Protein AF-A0A7Y2CSH1-F1 (afdb_monomer)

Secondary structure (DSSP, 8-state):
--HHHHHHHHHHHHHHHHHHHHHHHHHHHHSS-------------------SHHHHHHHHHHHHHHHHHHHHH-SSGGGGGG-HHHHHHHHHHH-TTS-HHHHHHHHTSS-HHHHHHHHHHHHT-TTGGGGHHHHHHHGGG--HHHHHHHHHHHHHSS---SHHHHHTT--TTGGG-HHHHHHHHHHHHH--HHHHHHHHHHHHHT---HHHHHHHHHHHHHH-SSHHHHHHHHHHHHHHH---HHHHHHHSEEPPTT--TTPPPPHHHHHHHHHHHIIIIIS---------TTSSHHHHHHHHHHHHHHTT---EE--HHHHHTT--STTHHHHHHHHHHTT-

Structure (mmCIF, N/CA/C/O backbone):
data_AF-A0A7Y2CSH1-F1
#
_entry.id   AF-A0A7Y2CSH1-F1
#
loop_
_atom_site.group_PDB
_atom_site.id
_atom_site.type_symbol
_atom_site.label_atom_id
_atom_site.label_alt_id
_atom_site.label_comp_id
_atom_site.label_asym_id
_atom_site.label_entity_id
_atom_site.label_seq_id
_atom_site.pdbx_PDB_ins_code
_atom_site.Cartn_x
_atom_site.Cartn_y
_atom_site.Cartn_z
_atom_site.occupancy
_atom_site.B_iso_or_equiv
_atom_site.auth_seq_id
_atom_site.auth_comp_id
_atom_site.auth_asym_id
_atom_site.auth_atom_id
_atom_site.pdbx_PDB_model_num
ATOM 1 N N . MET A 1 1 ? -42.372 -6.272 -9.724 1.00 46.25 1 MET A N 1
ATOM 2 C CA . MET A 1 1 ? -41.285 -6.918 -8.963 1.00 46.25 1 MET A CA 1
ATOM 3 C C . MET A 1 1 ? -40.009 -6.236 -9.392 1.00 46.25 1 MET A C 1
ATOM 5 O O . MET A 1 1 ? -39.659 -6.342 -10.561 1.00 46.25 1 MET A O 1
ATOM 9 N N . ASP A 1 2 ? -39.416 -5.449 -8.500 1.00 37.59 2 ASP A N 1
ATOM 10 C CA . ASP A 1 2 ? -38.310 -4.563 -8.852 1.00 37.59 2 ASP A CA 1
ATOM 11 C C . ASP A 1 2 ? -37.007 -5.342 -9.087 1.00 37.59 2 ASP A C 1
ATOM 13 O O . ASP A 1 2 ? -36.647 -6.197 -8.272 1.00 37.59 2 ASP A O 1
ATOM 17 N N . PRO A 1 3 ? -36.260 -5.040 -10.165 1.00 41.06 3 PRO A N 1
ATOM 18 C CA . PRO A 1 3 ? -34.998 -5.711 -10.490 1.00 41.06 3 PRO A CA 1
ATOM 19 C C . PRO A 1 3 ? -33.900 -5.496 -9.429 1.00 41.06 3 PRO A C 1
ATOM 21 O O . PRO A 1 3 ? -32.970 -6.298 -9.342 1.00 41.06 3 PRO A O 1
ATOM 24 N N . LEU A 1 4 ? -34.043 -4.473 -8.577 1.00 41.00 4 LEU A N 1
ATOM 25 C CA . LEU A 1 4 ? -33.199 -4.222 -7.400 1.00 41.00 4 LEU A CA 1
ATOM 26 C C . LEU A 1 4 ? -33.417 -5.247 -6.273 1.00 41.00 4 LEU A C 1
ATOM 28 O O . LEU A 1 4 ? -32.468 -5.641 -5.604 1.00 41.00 4 LEU A O 1
ATOM 32 N N . PHE A 1 5 ? -34.644 -5.745 -6.090 1.00 37.19 5 PHE A N 1
ATOM 33 C CA . PHE A 1 5 ? -34.928 -6.756 -5.066 1.00 37.19 5 PHE A CA 1
ATOM 34 C C . PHE A 1 5 ? -34.378 -8.133 -5.458 1.00 37.19 5 PHE A C 1
ATOM 36 O O . PHE A 1 5 ? -33.878 -8.868 -4.610 1.00 37.19 5 PHE A O 1
ATOM 43 N N . LEU A 1 6 ? -34.414 -8.473 -6.752 1.00 34.88 6 LEU A N 1
ATOM 44 C CA . LEU A 1 6 ? -33.893 -9.752 -7.243 1.00 34.88 6 LEU A CA 1
ATOM 45 C C . LEU A 1 6 ? -32.360 -9.825 -7.140 1.00 34.88 6 LEU A C 1
ATOM 47 O O . LEU A 1 6 ? -31.812 -10.884 -6.849 1.00 34.88 6 LEU A O 1
ATOM 51 N N . SER A 1 7 ? -31.665 -8.701 -7.333 1.00 38.50 7 SER A N 1
ATOM 52 C CA . SER A 1 7 ? -30.204 -8.638 -7.235 1.00 38.50 7 SER A CA 1
ATOM 53 C C . SER A 1 7 ? -29.723 -8.746 -5.782 1.00 38.50 7 SER A C 1
ATOM 55 O O . SER A 1 7 ? -28.824 -9.538 -5.512 1.00 38.50 7 SER A O 1
ATOM 57 N N . ILE A 1 8 ? -30.378 -8.079 -4.825 1.00 46.91 8 ILE A N 1
ATOM 58 C CA . ILE A 1 8 ? -30.039 -8.187 -3.390 1.00 46.91 8 ILE A CA 1
ATOM 59 C C . ILE A 1 8 ? -30.222 -9.625 -2.868 1.00 46.91 8 ILE A C 1
ATOM 61 O O . ILE A 1 8 ? -29.363 -10.137 -2.150 1.00 46.91 8 ILE A O 1
ATOM 65 N N . VAL A 1 9 ? -31.289 -10.319 -3.282 1.00 43.28 9 VAL A N 1
ATOM 66 C CA . VAL A 1 9 ? -31.549 -11.709 -2.860 1.00 43.28 9 VAL A CA 1
ATOM 67 C C . VAL A 1 9 ? -30.509 -12.688 -3.426 1.00 43.28 9 VAL A C 1
ATOM 69 O O . VAL A 1 9 ? -30.095 -13.614 -2.728 1.00 43.28 9 VAL A O 1
ATOM 72 N N . VAL A 1 10 ? -30.027 -12.472 -4.656 1.00 46.16 10 VAL A N 1
ATOM 73 C CA . VAL A 1 10 ? -28.981 -13.315 -5.265 1.00 46.16 10 VAL A CA 1
ATOM 74 C C . VAL A 1 10 ? -27.612 -13.082 -4.607 1.00 46.16 10 VAL A C 1
ATOM 76 O O . VAL A 1 10 ? -26.883 -14.048 -4.377 1.00 46.16 10 VAL A O 1
ATOM 79 N N . PHE A 1 11 ? -27.281 -11.842 -4.227 1.00 44.94 11 PHE A N 1
ATOM 80 C CA . PHE A 1 11 ? -26.037 -11.534 -3.508 1.00 44.94 11 PHE A CA 1
ATOM 81 C C . PHE A 1 11 ? -26.019 -12.109 -2.083 1.00 44.94 11 PHE A C 1
ATOM 83 O O . PHE A 1 11 ? -25.025 -12.721 -1.690 1.00 44.94 11 PHE A O 1
ATOM 90 N N . ALA A 1 12 ? -27.125 -12.005 -1.340 1.00 46.06 12 ALA A N 1
ATOM 91 C CA . ALA A 1 12 ? -27.236 -12.592 -0.004 1.00 46.06 12 ALA A CA 1
ATOM 92 C C . ALA A 1 12 ? -27.137 -14.130 -0.037 1.00 46.06 12 ALA A C 1
ATOM 94 O O . ALA A 1 12 ? -26.445 -14.730 0.787 1.00 46.06 12 ALA A O 1
ATOM 95 N N . ALA A 1 13 ? -27.756 -14.779 -1.031 1.00 46.94 13 ALA A N 1
ATOM 96 C CA . ALA A 1 13 ? -27.679 -16.230 -1.203 1.00 46.94 13 ALA A CA 1
ATOM 97 C C . ALA A 1 13 ? -26.267 -16.708 -1.596 1.00 46.94 13 ALA A C 1
ATOM 99 O O . ALA A 1 13 ? -25.810 -17.742 -1.104 1.00 46.94 13 ALA A O 1
ATOM 100 N N . GLY A 1 14 ? -25.558 -15.949 -2.440 1.00 44.69 14 GLY A N 1
ATOM 101 C CA . GLY A 1 14 ? -24.175 -16.242 -2.826 1.00 44.69 14 GLY A CA 1
ATOM 102 C C . GLY A 1 14 ? -23.190 -16.117 -1.660 1.00 44.69 14 GLY A C 1
ATOM 103 O O . GLY A 1 14 ? -22.335 -16.987 -1.480 1.00 44.69 14 GLY A O 1
ATOM 104 N N . TRP A 1 15 ? -23.353 -15.087 -0.824 1.00 60.47 15 TRP A N 1
ATOM 105 C CA . TRP A 1 15 ? -22.521 -14.870 0.362 1.00 60.47 15 TRP A CA 1
ATOM 106 C C . TRP A 1 15 ? -22.753 -15.948 1.433 1.00 60.47 15 TRP A C 1
ATOM 108 O O . TRP A 1 15 ? -21.795 -16.530 1.945 1.00 60.47 15 TRP A O 1
ATOM 118 N N . LEU A 1 16 ? -24.015 -16.323 1.678 1.00 51.28 16 LEU A N 1
ATOM 119 C CA . LEU A 1 16 ? -24.373 -17.387 2.621 1.00 51.28 16 LEU A CA 1
ATOM 120 C C . LEU A 1 16 ? -23.852 -18.767 2.172 1.00 51.28 16 LEU A C 1
ATOM 122 O O . LEU A 1 16 ? -23.356 -19.544 2.988 1.00 51.28 16 LEU A O 1
ATOM 126 N N . ALA A 1 17 ? -23.914 -19.073 0.870 1.00 55.84 17 ALA A N 1
ATOM 127 C CA . ALA A 1 17 ? -23.396 -20.326 0.317 1.00 55.84 17 ALA A CA 1
ATOM 128 C C . ALA A 1 17 ? -21.863 -20.414 0.410 1.00 55.84 17 ALA A C 1
ATOM 130 O O . ALA A 1 17 ? -21.325 -21.474 0.740 1.00 55.84 17 ALA A O 1
ATOM 131 N N . HIS A 1 18 ? -21.159 -19.301 0.170 1.00 58.88 18 HIS A N 1
ATOM 132 C CA . HIS A 1 18 ? -19.707 -19.231 0.326 1.00 58.88 18 HIS A CA 1
ATOM 133 C C . HIS A 1 18 ? -19.290 -19.406 1.795 1.00 58.88 18 HIS A C 1
ATOM 135 O O . HIS A 1 18 ? -18.406 -20.210 2.093 1.00 58.88 18 HIS A O 1
ATOM 141 N N . TRP A 1 19 ? -19.997 -18.756 2.723 1.00 71.25 19 TRP A N 1
ATOM 142 C CA . TRP A 1 19 ? -19.766 -18.888 4.162 1.00 71.25 19 TRP A CA 1
ATOM 143 C C . TRP A 1 19 ? -20.001 -20.321 4.675 1.00 71.25 19 TRP A C 1
ATOM 145 O O . TRP A 1 19 ? -19.171 -20.872 5.403 1.00 71.25 19 TRP A O 1
ATOM 155 N N . LEU A 1 20 ? -21.075 -20.986 4.230 1.00 64.94 20 LEU A N 1
ATOM 156 C CA . LEU A 1 20 ? -21.361 -22.382 4.592 1.00 64.94 20 LEU A CA 1
ATOM 157 C C . LEU A 1 20 ? -20.319 -23.370 4.035 1.00 64.94 20 LEU A C 1
ATOM 159 O O . LEU A 1 20 ? -19.971 -24.341 4.712 1.00 64.94 20 LEU A O 1
ATOM 163 N N . LEU A 1 21 ? -19.784 -23.123 2.834 1.00 66.38 21 LEU A N 1
ATOM 164 C CA . LEU A 1 21 ? -18.731 -23.951 2.229 1.00 66.38 21 LEU A CA 1
ATOM 165 C C . LEU A 1 21 ? -17.387 -23.817 2.956 1.00 66.38 21 LEU A C 1
ATOM 167 O O . LEU A 1 21 ? -16.698 -24.821 3.157 1.00 66.38 21 LEU A O 1
ATOM 171 N N . VAL A 1 22 ? -17.032 -22.607 3.392 1.00 69.19 22 VAL A N 1
ATOM 172 C CA . VAL A 1 22 ? -15.817 -22.355 4.185 1.00 69.19 22 VAL A CA 1
ATOM 173 C C . VAL A 1 22 ? -15.930 -23.003 5.567 1.00 69.19 22 VAL A C 1
ATOM 175 O O . VAL A 1 22 ? -15.007 -23.691 6.007 1.00 69.19 22 VAL A O 1
ATOM 178 N N . ARG A 1 23 ? -17.094 -22.893 6.219 1.00 66.69 23 ARG A N 1
ATOM 179 C CA . ARG A 1 23 ? -17.343 -23.500 7.535 1.00 66.69 23 ARG A CA 1
ATOM 180 C C . ARG A 1 23 ? -17.268 -25.031 7.510 1.00 66.69 23 ARG A C 1
ATOM 182 O O . ARG A 1 23 ? -16.728 -25.629 8.439 1.00 66.69 23 ARG A O 1
ATOM 189 N N . LYS A 1 24 ? -17.750 -25.670 6.437 1.00 56.66 24 LYS A N 1
ATOM 190 C CA . LYS A 1 24 ? -17.696 -27.134 6.290 1.00 56.66 24 LYS A CA 1
ATOM 191 C C . LYS A 1 24 ? -16.260 -27.654 6.130 1.00 56.66 24 LYS A C 1
ATOM 193 O O . LYS A 1 24 ? -15.912 -28.659 6.744 1.00 56.66 24 LYS A O 1
ATOM 198 N N . ARG A 1 25 ? -15.400 -26.932 5.398 1.00 55.22 25 ARG A N 1
ATOM 199 C CA . ARG A 1 25 ? -13.975 -27.293 5.245 1.00 55.22 25 ARG A CA 1
ATOM 200 C C . ARG A 1 25 ? -13.185 -27.195 6.553 1.00 55.22 25 ARG A C 1
ATOM 202 O O . ARG A 1 25 ? -12.300 -28.012 6.777 1.00 55.22 25 ARG A O 1
ATOM 209 N N . LEU A 1 26 ? -13.534 -26.253 7.431 1.00 51.62 26 LEU A N 1
ATOM 210 C CA . LEU A 1 26 ? -12.889 -26.090 8.743 1.00 51.62 26 LEU A CA 1
ATOM 211 C C . LEU A 1 26 ? -13.321 -27.154 9.771 1.00 51.62 26 LEU A C 1
ATOM 213 O O . LEU A 1 26 ? -12.558 -27.504 10.674 1.00 51.62 26 LEU A O 1
ATOM 217 N N . GLN A 1 27 ? -14.530 -27.708 9.630 1.00 49.09 27 GLN A N 1
ATOM 218 C CA . GLN A 1 27 ? -14.980 -28.837 10.452 1.00 49.09 27 GLN A CA 1
ATO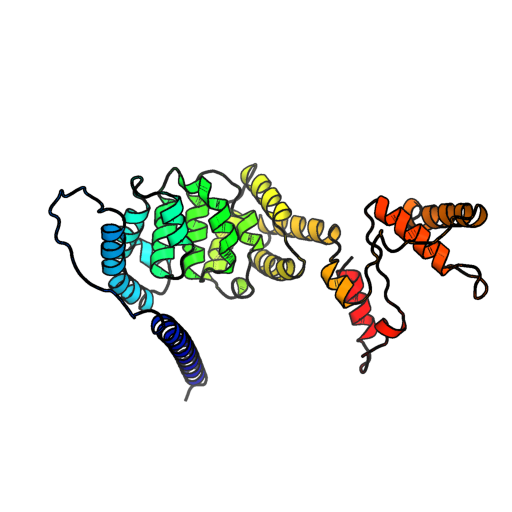M 219 C C . GLN A 1 27 ? -14.347 -30.162 10.012 1.00 49.09 27 GLN A C 1
ATOM 221 O O . GLN A 1 27 ? -13.985 -30.971 10.864 1.00 49.09 27 GLN A O 1
ATOM 226 N N . GLU A 1 28 ? -14.149 -30.367 8.708 1.00 44.03 28 GLU A N 1
ATOM 227 C CA . GLU A 1 28 ? -13.488 -31.568 8.178 1.00 44.03 28 GLU A CA 1
ATOM 228 C C . GLU A 1 28 ? -11.993 -31.622 8.551 1.00 44.03 28 GLU A C 1
ATOM 230 O O . GLU A 1 28 ? -11.466 -32.709 8.786 1.00 44.03 28 GLU A O 1
ATOM 235 N N . SER A 1 29 ? -11.324 -30.474 8.730 1.00 45.06 29 SER A N 1
ATOM 236 C CA . SER A 1 29 ? -9.927 -30.421 9.194 1.00 45.06 29 SER A CA 1
ATOM 237 C C . SER A 1 29 ? -9.749 -30.633 10.705 1.00 45.06 29 SER A C 1
ATOM 239 O O . SER A 1 29 ? -8.655 -30.987 11.137 1.00 45.06 29 SER A O 1
ATOM 241 N N . SER A 1 30 ? -10.803 -30.468 11.515 1.00 43.19 30 SER A N 1
ATOM 242 C CA . SER A 1 30 ? -10.744 -30.687 12.975 1.00 43.19 30 SER A CA 1
ATOM 243 C C . SER A 1 30 ? -11.057 -32.132 13.398 1.00 43.19 30 SER A C 1
ATOM 245 O O . SER A 1 30 ? -10.858 -32.491 14.555 1.00 43.19 30 SER A O 1
ATOM 247 N N . GLY A 1 31 ? -11.526 -32.983 12.478 1.00 34.06 31 GLY A N 1
ATOM 248 C CA . GLY A 1 31 ? -11.940 -34.360 12.775 1.00 34.06 31 GLY A CA 1
ATOM 249 C C . GLY A 1 31 ? -10.825 -35.416 12.796 1.00 34.06 31 GLY A C 1
ATOM 250 O O . GLY A 1 31 ? -11.109 -36.569 13.102 1.00 34.06 31 GLY A O 1
ATOM 251 N N . ALA A 1 32 ? -9.574 -35.067 12.469 1.00 35.12 32 ALA A N 1
ATOM 252 C CA . ALA A 1 32 ? -8.520 -36.054 12.188 1.00 35.12 32 ALA A CA 1
ATOM 253 C C . ALA A 1 32 ? -7.452 -36.242 13.289 1.00 35.12 32 ALA A C 1
ATOM 255 O O . ALA A 1 32 ? -6.495 -36.982 13.074 1.00 35.12 32 ALA A O 1
ATOM 256 N N . GLN A 1 33 ? -7.585 -35.634 14.473 1.00 35.72 33 GLN A N 1
ATOM 257 C CA . GLN A 1 33 ? -6.652 -35.871 15.589 1.00 35.72 33 GLN A CA 1
ATOM 258 C C . GLN A 1 33 ? -7.378 -35.973 16.935 1.00 35.72 33 GLN A C 1
ATOM 260 O O . GLN A 1 33 ? -7.449 -35.018 17.702 1.00 35.72 33 GLN A O 1
ATOM 265 N N . SER A 1 34 ? -7.912 -37.156 17.245 1.00 33.75 34 SER A N 1
ATOM 266 C CA . SER A 1 34 ? -8.250 -37.555 18.620 1.00 33.75 34 SER A CA 1
ATOM 267 C C . SER A 1 34 ? -8.304 -39.077 18.753 1.00 33.75 34 SER A C 1
ATOM 269 O O . SER A 1 34 ? -9.369 -39.672 18.728 1.00 33.75 34 SER A O 1
ATOM 271 N N . GLU A 1 35 ? -7.134 -39.695 18.903 1.00 31.66 35 GLU A N 1
ATOM 272 C CA . GLU A 1 35 ? -6.907 -41.046 19.449 1.00 31.66 35 GLU A CA 1
ATOM 273 C C . GLU A 1 35 ? -5.383 -41.124 19.674 1.00 31.66 35 GLU A C 1
ATOM 275 O O . GLU A 1 35 ? -4.621 -40.939 18.738 1.00 31.66 35 GLU A O 1
ATOM 280 N N . THR A 1 36 ? -4.785 -41.267 20.856 1.00 31.88 36 THR A N 1
ATOM 281 C CA . THR A 1 36 ? -5.047 -42.142 22.002 1.00 31.88 36 THR A CA 1
ATOM 282 C C . THR A 1 36 ? -4.193 -41.644 23.187 1.00 31.88 36 THR A C 1
ATOM 284 O O . THR A 1 36 ? -3.058 -41.208 23.005 1.00 31.88 36 THR A O 1
ATOM 287 N N . ARG A 1 37 ? -4.705 -41.733 24.422 1.00 30.02 37 ARG A N 1
ATOM 288 C CA . ARG A 1 37 ? -3.959 -41.477 25.672 1.00 30.02 37 ARG A CA 1
ATOM 289 C C . ARG A 1 37 ? -4.072 -42.709 26.581 1.00 30.02 37 ARG A C 1
ATOM 291 O O . ARG A 1 37 ? -5.197 -43.170 26.764 1.00 30.02 37 ARG A O 1
ATOM 298 N N . PRO A 1 38 ? -2.994 -43.203 27.220 1.00 34.28 38 PRO A N 1
ATOM 299 C CA . PRO A 1 38 ? -3.104 -44.042 28.408 1.00 34.28 38 PRO A CA 1
ATOM 300 C C . PRO A 1 38 ? -2.951 -43.213 29.703 1.00 34.28 38 PRO A C 1
ATOM 302 O O . PRO A 1 38 ? -2.337 -42.141 29.685 1.00 34.28 38 PRO A O 1
ATOM 305 N N . PRO A 1 39 ? -3.528 -43.669 30.832 1.00 43.97 39 PRO A N 1
ATOM 306 C CA . PRO A 1 39 ? -3.713 -42.845 32.019 1.00 43.97 39 PRO A CA 1
ATOM 307 C C . PRO A 1 39 ? -2.595 -43.002 33.063 1.00 43.97 39 PRO A C 1
ATOM 309 O O . PRO A 1 39 ? -1.874 -43.998 33.091 1.00 43.97 39 PRO A O 1
ATOM 312 N N . THR A 1 40 ? -2.639 -42.077 34.030 1.00 31.58 40 THR A N 1
ATOM 313 C CA . THR A 1 40 ? -2.160 -42.163 35.430 1.00 31.58 40 THR A CA 1
ATOM 314 C C . THR A 1 40 ? -0.843 -41.446 35.747 1.00 31.58 40 THR A C 1
ATOM 316 O O . THR A 1 40 ? 0.232 -41.944 35.451 1.00 31.58 40 THR A O 1
ATOM 319 N N . ALA A 1 41 ? -0.934 -40.322 36.466 1.00 30.55 41 ALA A N 1
ATOM 320 C CA . ALA A 1 41 ? -0.499 -40.237 37.867 1.00 30.55 41 ALA A CA 1
ATOM 321 C C . ALA A 1 41 ? -0.851 -38.860 38.451 1.00 30.55 41 ALA A C 1
ATOM 323 O O . ALA A 1 41 ? -0.482 -37.815 37.924 1.00 30.55 41 ALA A O 1
ATOM 324 N N . SER A 1 42 ? -1.603 -38.898 39.548 1.00 40.56 42 SER A N 1
ATOM 325 C CA . SER A 1 42 ? -1.975 -37.756 40.374 1.00 40.56 42 SER A CA 1
ATOM 326 C C . SER A 1 42 ? -0.744 -37.237 41.120 1.00 40.56 42 SER A C 1
ATOM 328 O O . SER A 1 42 ? -0.099 -37.993 41.844 1.00 40.56 42 SER A O 1
ATOM 330 N N . GLY A 1 43 ? -0.434 -35.954 40.951 1.00 29.39 43 GLY A N 1
ATOM 331 C CA . GLY A 1 43 ? 0.606 -35.245 41.687 1.00 29.39 43 GLY A CA 1
ATOM 332 C C . GLY A 1 43 ? 0.126 -33.832 41.990 1.00 29.39 43 GLY A C 1
ATOM 333 O O . GLY A 1 43 ? 0.070 -32.988 41.103 1.00 29.39 43 GLY A O 1
ATOM 334 N N . LYS A 1 44 ? -0.256 -33.591 43.247 1.00 42.72 44 LYS A N 1
ATOM 335 C CA . LYS A 1 44 ? -0.449 -32.249 43.806 1.00 42.72 44 LYS A CA 1
ATOM 336 C C . LYS A 1 44 ? 0.873 -31.488 43.698 1.00 42.72 44 LYS A C 1
ATOM 338 O O . LYS A 1 44 ? 1.842 -31.973 44.263 1.00 42.72 44 LYS A O 1
ATOM 343 N N . HIS A 1 45 ? 0.886 -30.313 43.068 1.00 32.81 45 HIS A N 1
ATOM 344 C CA . HIS A 1 45 ? 1.634 -29.148 43.550 1.00 32.81 45 HIS A CA 1
ATOM 345 C C . HIS A 1 45 ? 1.266 -27.868 42.781 1.00 32.81 45 HIS A C 1
ATOM 347 O O . HIS A 1 45 ? 1.374 -27.806 41.564 1.00 32.81 45 HIS A O 1
ATOM 353 N N . SER A 1 46 ? 0.889 -26.867 43.579 1.00 33.09 46 SER A N 1
ATOM 354 C CA . SER A 1 46 ? 1.229 -25.448 43.444 1.00 33.09 46 SER A CA 1
ATOM 355 C C . SER A 1 46 ? 0.691 -24.676 42.237 1.00 33.09 46 SER A C 1
ATOM 357 O O . SER A 1 46 ? 1.294 -24.615 41.169 1.00 33.09 46 SER A O 1
ATOM 359 N N . GLU A 1 47 ? -0.415 -23.979 42.502 1.00 40.00 47 GLU A N 1
ATOM 360 C CA . GLU A 1 47 ? -0.868 -22.791 41.782 1.00 40.00 47 GLU A CA 1
ATOM 361 C C . GLU A 1 47 ? 0.295 -21.810 41.573 1.00 40.00 47 GLU A C 1
ATOM 363 O O . GLU A 1 47 ? 0.869 -21.270 42.516 1.00 40.00 47 GLU A O 1
ATOM 368 N N . THR A 1 48 ? 0.634 -21.593 40.306 1.00 31.08 48 THR A N 1
ATOM 369 C CA . THR A 1 48 ? 1.401 -20.444 39.817 1.00 31.08 48 THR A CA 1
ATOM 370 C C . THR A 1 48 ? 0.479 -19.758 38.803 1.00 31.08 48 THR A C 1
ATOM 372 O O . THR A 1 48 ? -0.144 -20.474 38.015 1.00 31.08 48 THR A O 1
ATOM 375 N N . PRO A 1 49 ? 0.301 -18.425 38.810 1.00 40.59 49 PRO A N 1
ATOM 376 C CA . PRO A 1 49 ? -0.701 -17.781 37.970 1.00 40.59 49 PRO A CA 1
ATOM 377 C C . PRO A 1 49 ? -0.237 -17.771 36.508 1.00 40.59 49 PRO A C 1
ATOM 379 O O . PRO A 1 49 ? 0.442 -16.860 36.052 1.00 40.59 49 PRO A O 1
ATOM 382 N N . THR A 1 50 ? -0.618 -18.798 35.753 1.00 38.12 50 THR A N 1
ATOM 383 C CA . THR A 1 50 ? -0.540 -18.838 34.285 1.00 38.12 50 THR A CA 1
ATOM 384 C C . THR A 1 50 ? -1.874 -18.361 33.697 1.00 38.12 50 THR A C 1
ATOM 386 O O . THR A 1 50 ? -2.549 -19.095 32.983 1.00 38.12 50 THR A O 1
ATOM 389 N N . SER A 1 51 ? -2.303 -17.147 34.055 1.00 50.34 51 SER A N 1
ATOM 390 C CA . SER A 1 51 ? -3.624 -16.605 33.701 1.00 50.34 51 SER A CA 1
ATOM 391 C C . SER A 1 51 ? -3.523 -15.181 33.149 1.00 50.34 51 SER A C 1
ATOM 393 O O . SER A 1 51 ? -3.916 -14.235 33.823 1.00 50.34 51 SER A O 1
ATOM 395 N N . SER A 1 52 ? -3.006 -15.013 31.930 1.00 60.28 52 SER A N 1
ATOM 396 C CA . SER A 1 52 ? -3.181 -13.753 31.179 1.00 60.28 52 SER A CA 1
ATOM 397 C C . SER A 1 52 ? -3.780 -13.994 29.790 1.00 60.28 52 SER A C 1
ATOM 399 O O . SER A 1 52 ? -4.839 -13.458 29.485 1.00 60.28 52 SER A O 1
ATOM 401 N N . ALA A 1 53 ? -3.205 -14.897 28.988 1.00 60.84 53 ALA A N 1
ATOM 402 C CA . ALA A 1 53 ? -3.688 -15.156 27.625 1.00 60.84 53 ALA A CA 1
ATOM 403 C C . ALA A 1 53 ? -5.078 -15.829 27.581 1.00 60.84 53 ALA A C 1
ATOM 405 O O . ALA A 1 53 ? -5.944 -15.441 26.800 1.00 60.84 53 ALA A O 1
ATOM 406 N N . GLY A 1 54 ? -5.325 -16.816 28.452 1.00 68.31 54 GLY A N 1
ATOM 407 C CA . GLY A 1 54 ? -6.630 -17.490 28.530 1.00 68.31 54 GLY A CA 1
ATOM 408 C C . GLY A 1 54 ? -7.763 -16.570 29.002 1.00 68.31 54 GLY A C 1
ATOM 409 O O . GLY A 1 54 ? -8.892 -16.696 28.529 1.00 68.31 54 GLY A O 1
ATOM 410 N N . ASP A 1 55 ? -7.447 -15.615 29.883 1.00 86.25 55 ASP A N 1
ATOM 411 C CA . ASP A 1 55 ? -8.396 -14.601 30.358 1.00 86.25 55 ASP A CA 1
ATOM 412 C C . ASP A 1 55 ? -8.715 -13.576 29.259 1.00 86.25 55 ASP A C 1
ATOM 414 O O . ASP A 1 55 ? -9.885 -13.268 29.024 1.00 86.25 55 ASP A O 1
ATOM 418 N N . LEU A 1 56 ? -7.700 -13.116 28.516 1.00 87.19 56 LEU A N 1
ATOM 419 C CA . LEU A 1 56 ? -7.881 -12.194 27.392 1.00 87.19 56 LEU A CA 1
ATOM 420 C C . LEU A 1 56 ? -8.829 -12.770 26.336 1.00 87.19 56 LEU A C 1
ATOM 422 O O . LEU A 1 56 ? -9.812 -12.123 25.977 1.00 87.19 56 LEU A O 1
ATOM 426 N N . VAL A 1 57 ? -8.576 -14.000 25.881 1.00 87.06 57 VAL A N 1
ATOM 427 C CA . VAL A 1 57 ? -9.423 -14.678 24.887 1.00 87.06 57 VAL A CA 1
ATOM 428 C C . VAL A 1 57 ? -10.867 -14.747 25.383 1.00 87.06 57 VAL A C 1
ATOM 430 O O . VAL A 1 57 ? -11.791 -14.344 24.679 1.00 87.06 57 VAL A O 1
ATOM 433 N N . GLN A 1 58 ? -11.084 -15.191 26.623 1.00 89.12 58 GLN A N 1
ATOM 434 C CA . GLN A 1 58 ? -12.431 -15.301 27.175 1.00 89.12 58 GLN A CA 1
ATOM 435 C C . GLN A 1 58 ? -13.139 -13.940 27.280 1.00 89.12 58 GLN A C 1
ATOM 437 O O . GLN A 1 58 ? -14.350 -13.859 27.060 1.00 89.12 58 GLN A O 1
ATOM 442 N N . ARG A 1 59 ? -12.411 -12.872 27.619 1.00 90.94 59 ARG A N 1
ATOM 443 C CA . ARG A 1 59 ? -12.948 -11.506 27.680 1.00 90.94 59 ARG A CA 1
ATOM 444 C C . ARG A 1 59 ? -13.289 -10.969 26.294 1.00 90.94 59 ARG A C 1
ATOM 446 O O . ARG A 1 59 ? -14.364 -10.398 26.145 1.00 90.94 59 ARG A O 1
ATOM 453 N N . LEU A 1 60 ? -12.439 -11.203 25.293 1.00 90.88 60 LEU A N 1
ATOM 454 C CA . LEU A 1 60 ? -12.677 -10.787 23.909 1.00 90.88 60 LEU A CA 1
ATOM 455 C C . LEU A 1 60 ? -13.920 -11.459 23.331 1.00 90.88 60 LEU A C 1
ATOM 457 O O . LEU A 1 60 ? -14.822 -10.766 22.876 1.00 90.88 60 LEU A O 1
ATOM 461 N N . TYR A 1 61 ? -14.031 -12.786 23.422 1.00 90.00 61 TYR A N 1
ATOM 462 C CA . TYR A 1 61 ? -15.178 -13.504 22.856 1.00 90.00 61 TYR A CA 1
ATOM 463 C C . TYR A 1 61 ? -16.516 -13.130 23.513 1.00 90.00 61 TYR A C 1
ATOM 465 O O . TYR A 1 61 ? -17.545 -13.185 22.852 1.00 90.00 61 TYR A O 1
ATOM 473 N N . LYS A 1 62 ? -16.524 -12.671 24.774 1.00 93.00 62 LYS A N 1
ATOM 474 C CA . LYS A 1 62 ? -17.736 -12.111 25.407 1.00 93.00 62 LYS A CA 1
ATOM 475 C C . LYS A 1 62 ? -18.181 -10.773 24.804 1.00 93.00 62 LYS A C 1
ATOM 477 O O . LYS A 1 62 ? -19.341 -10.410 24.963 1.00 93.00 62 LYS A O 1
ATOM 482 N N . LEU A 1 63 ? -17.265 -10.034 24.178 1.00 94.06 63 LEU A N 1
ATOM 483 C CA . LEU A 1 63 ? -17.525 -8.738 23.547 1.00 94.06 63 LEU A CA 1
ATOM 484 C C . LEU A 1 63 ? -17.813 -8.861 22.046 1.00 94.06 63 LEU A C 1
ATOM 486 O O . LEU A 1 63 ? -18.341 -7.917 21.470 1.00 94.06 63 LEU A O 1
ATOM 490 N N . VAL A 1 64 ? -17.487 -9.994 21.414 1.00 93.56 64 VAL A N 1
ATOM 491 C CA . VAL A 1 64 ? -17.682 -10.189 19.969 1.00 93.56 64 VAL A CA 1
ATOM 492 C C . VAL A 1 64 ? -19.166 -10.192 19.605 1.00 93.56 64 VAL A C 1
ATOM 494 O O . VAL A 1 64 ? -19.559 -9.365 18.791 1.00 93.56 64 VAL A O 1
ATOM 497 N N . ASP A 1 65 ? -20.000 -11.028 20.236 1.00 92.44 65 ASP A N 1
ATOM 498 C CA . ASP A 1 65 ? -21.413 -11.168 19.832 1.00 92.44 65 ASP A CA 1
ATOM 499 C C . ASP A 1 65 ? -22.202 -9.836 19.872 1.00 92.44 65 ASP A C 1
ATOM 501 O O . ASP A 1 65 ? -22.899 -9.523 18.899 1.00 92.44 65 ASP A O 1
ATOM 505 N N . PRO A 1 66 ? -22.098 -8.997 20.931 1.00 94.31 66 PRO A N 1
ATOM 506 C CA . PRO A 1 66 ? -22.768 -7.695 20.946 1.00 94.31 66 PRO A CA 1
ATOM 507 C C . PRO A 1 66 ? -22.259 -6.742 19.861 1.00 94.31 66 PRO A C 1
ATOM 509 O O . PRO A 1 66 ? -23.037 -5.969 19.306 1.00 94.31 66 PRO A O 1
ATOM 512 N N . VAL A 1 67 ? -20.959 -6.787 19.556 1.00 94.88 67 VAL A N 1
ATOM 513 C CA . VAL A 1 67 ? -20.346 -5.920 18.543 1.00 94.88 67 VAL A CA 1
ATOM 514 C C . VAL A 1 67 ? -20.726 -6.373 17.142 1.00 94.88 67 VAL A C 1
ATOM 516 O O . VAL A 1 67 ? -21.040 -5.526 16.318 1.00 94.88 67 VAL A O 1
ATOM 519 N N . GLU A 1 68 ? -20.764 -7.677 16.874 1.00 93.19 68 GLU A N 1
ATOM 520 C CA . GLU A 1 68 ? -21.239 -8.224 15.599 1.00 93.19 68 GLU A CA 1
ATOM 521 C C . GLU A 1 68 ? -22.711 -7.890 15.357 1.00 93.19 68 GLU A C 1
ATOM 523 O O . GLU A 1 68 ? -23.063 -7.444 14.270 1.00 93.19 68 GLU A O 1
ATOM 528 N N . THR A 1 69 ? -23.548 -7.977 16.392 1.00 94.25 69 THR A N 1
ATOM 529 C CA . THR A 1 69 ? -24.951 -7.543 16.294 1.00 94.25 69 THR A CA 1
ATOM 530 C C . THR A 1 69 ? -25.046 -6.049 15.961 1.00 94.25 69 THR A C 1
ATOM 532 O O . THR A 1 69 ? -25.795 -5.648 15.079 1.00 94.25 69 THR A O 1
ATOM 535 N N . PHE A 1 70 ? -24.254 -5.205 16.631 1.00 94.00 70 PHE A N 1
ATOM 536 C CA . PHE A 1 70 ? -24.238 -3.766 16.358 1.00 94.00 70 PHE A CA 1
ATOM 537 C C . PHE A 1 70 ? -23.678 -3.430 14.965 1.00 94.00 70 PHE A C 1
ATOM 539 O O . PHE A 1 70 ? -24.148 -2.492 14.322 1.00 94.00 70 PHE A O 1
ATOM 546 N N . LEU A 1 71 ? -22.689 -4.190 14.489 1.00 90.56 71 LE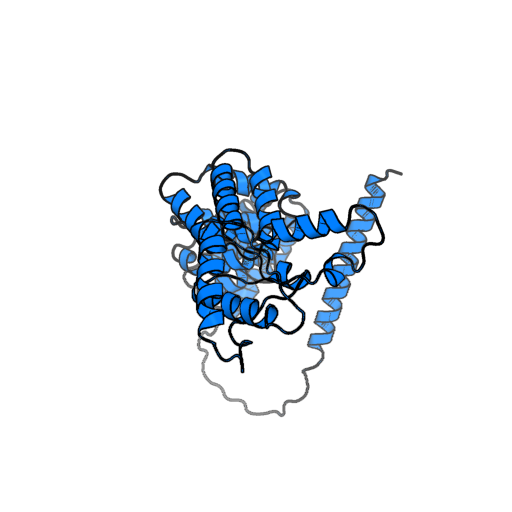U A N 1
ATOM 547 C CA . LEU A 1 71 ? -22.110 -4.067 13.150 1.00 90.56 71 LEU A CA 1
ATOM 548 C C . LEU A 1 71 ? -23.160 -4.278 12.056 1.00 90.56 71 LEU A C 1
ATOM 550 O O . LEU A 1 71 ? -23.165 -3.523 11.087 1.00 90.56 71 LEU A O 1
ATOM 554 N N . GLU A 1 72 ? -24.041 -5.269 12.212 1.00 90.31 72 GLU A N 1
ATOM 555 C CA . GLU A 1 72 ? -25.115 -5.560 11.250 1.00 90.31 72 GLU A CA 1
ATOM 556 C C . GLU A 1 72 ? -26.103 -4.392 11.094 1.00 90.31 72 GLU A C 1
ATOM 558 O O . GLU A 1 72 ? -26.599 -4.148 9.993 1.00 90.31 72 GLU A O 1
ATOM 563 N N . ASP A 1 73 ? -26.331 -3.637 12.171 1.00 91.94 73 ASP A N 1
ATOM 564 C CA . ASP A 1 73 ? -27.228 -2.476 12.197 1.00 91.94 73 ASP A CA 1
ATOM 565 C C . ASP A 1 73 ? -26.528 -1.147 11.846 1.00 91.94 73 ASP A C 1
ATOM 567 O O . ASP A 1 73 ? -27.185 -0.114 11.672 1.00 91.94 73 ASP A O 1
ATOM 571 N N . SER A 1 74 ? -25.196 -1.143 11.745 1.00 92.75 74 SER A N 1
ATOM 572 C CA . SER A 1 74 ? -24.396 0.071 11.557 1.00 92.75 74 SER A CA 1
ATOM 573 C C . SER A 1 74 ? -24.148 0.383 10.082 1.00 92.75 74 SER A C 1
ATOM 575 O O . SER A 1 74 ? -23.810 -0.483 9.276 1.00 92.75 74 SER A O 1
ATOM 577 N N . ALA A 1 75 ? -24.243 1.664 9.723 1.00 90.06 75 ALA A N 1
ATOM 578 C CA . ALA A 1 75 ? -24.009 2.116 8.351 1.00 90.06 75 ALA A CA 1
ATOM 579 C C . ALA A 1 75 ? -22.555 2.550 8.109 1.00 90.06 75 ALA A C 1
ATOM 581 O O . ALA A 1 75 ? -22.126 2.641 6.954 1.00 90.06 75 ALA A O 1
ATOM 582 N N . HIS A 1 76 ? -21.799 2.846 9.173 1.00 92.31 76 HIS A N 1
ATOM 583 C CA . HIS A 1 76 ? -20.463 3.409 9.055 1.00 92.31 76 HIS A CA 1
ATOM 584 C C . HIS A 1 76 ? -19.514 2.907 10.166 1.00 92.31 76 HIS A C 1
ATOM 586 O O . HIS A 1 76 ? -19.902 2.846 11.330 1.00 92.31 76 HIS A O 1
ATOM 592 N N . PRO A 1 77 ? -18.224 2.626 9.877 1.00 93.19 77 PRO A N 1
ATOM 593 C CA . PRO A 1 77 ? -17.272 2.120 10.879 1.00 93.19 77 PRO A CA 1
ATOM 594 C C . PRO A 1 77 ? -17.004 3.084 12.039 1.00 93.19 77 PRO A C 1
ATOM 596 O O . PRO A 1 77 ? -16.576 2.664 13.109 1.00 93.19 77 PRO A O 1
ATOM 599 N N . GLN A 1 78 ? -17.274 4.376 11.856 1.00 93.81 78 GLN A N 1
ATOM 600 C CA . GLN A 1 78 ? -17.177 5.368 12.930 1.00 93.81 78 GLN A CA 1
ATOM 601 C C . GLN A 1 78 ? -18.196 5.131 14.054 1.00 93.81 78 GLN A C 1
ATOM 603 O O . GLN A 1 78 ? -17.921 5.518 15.188 1.00 93.81 78 GLN A O 1
ATOM 608 N N . ASP A 1 79 ? -19.320 4.467 13.771 1.00 95.12 79 ASP A N 1
ATOM 609 C CA . ASP A 1 79 ? -20.355 4.173 14.766 1.00 95.12 79 ASP A CA 1
ATOM 610 C C . ASP A 1 79 ? -19.793 3.275 15.885 1.00 95.12 79 ASP A C 1
ATOM 612 O O . ASP A 1 79 ? -20.096 3.475 17.064 1.00 95.12 79 ASP A O 1
ATOM 616 N N . LEU A 1 80 ? -18.861 2.373 15.546 1.00 95.25 80 LEU A N 1
ATOM 617 C CA . LEU A 1 80 ? -18.157 1.510 16.502 1.00 95.25 80 LEU A CA 1
ATOM 618 C C . LEU A 1 80 ? -17.383 2.287 17.567 1.00 95.25 80 LEU A C 1
ATOM 620 O O . LEU A 1 80 ? -17.314 1.844 18.709 1.00 95.25 80 LEU A O 1
ATOM 624 N N . LEU A 1 81 ? -16.846 3.463 17.230 1.00 95.81 81 LEU A N 1
ATOM 625 C CA . LEU A 1 81 ? -16.101 4.297 18.182 1.00 95.81 81 LEU A CA 1
ATOM 626 C C . LEU A 1 81 ? -16.994 4.840 19.306 1.00 95.81 81 LEU A C 1
ATOM 628 O O . LEU A 1 81 ? -16.497 5.281 20.340 1.00 95.81 81 LEU A O 1
ATOM 632 N N . THR A 1 82 ? -18.312 4.822 19.108 1.00 95.25 82 THR A N 1
ATOM 633 C CA . THR A 1 82 ? -19.296 5.224 20.119 1.00 95.25 82 THR A CA 1
ATOM 634 C C . THR A 1 82 ? -19.894 4.035 20.868 1.00 95.25 82 THR A C 1
ATOM 636 O O . THR A 1 82 ? -20.544 4.225 21.897 1.00 95.25 82 THR A O 1
ATOM 639 N N . PHE A 1 83 ? -19.657 2.806 20.393 1.00 97.19 83 PHE A N 1
ATOM 640 C CA . PHE A 1 83 ? -20.230 1.604 20.978 1.00 97.19 83 PHE A CA 1
ATOM 641 C C . PHE A 1 83 ? -19.387 1.110 22.170 1.00 97.19 83 PHE A C 1
ATOM 643 O O . PHE A 1 83 ? -18.214 0.763 21.999 1.00 97.19 83 PHE A O 1
ATOM 650 N N . PRO A 1 84 ? -19.952 1.038 23.393 1.00 96.88 84 PRO A N 1
ATOM 651 C CA . PRO A 1 84 ? -19.163 0.767 24.593 1.00 96.88 84 PRO A CA 1
ATOM 652 C C . PRO A 1 84 ? -18.407 -0.562 24.577 1.00 96.88 84 PRO A C 1
ATOM 654 O O . PRO A 1 84 ? -17.279 -0.617 25.061 1.00 96.88 84 PRO A O 1
ATOM 657 N N . ASP A 1 85 ? -18.994 -1.634 24.041 1.00 96.75 85 ASP A N 1
ATOM 658 C CA . ASP A 1 85 ? -18.350 -2.953 24.057 1.00 96.75 85 ASP A CA 1
ATOM 659 C C . ASP A 1 85 ? -17.205 -3.053 23.042 1.00 96.75 85 ASP A C 1
ATOM 661 O O . ASP A 1 85 ? -16.193 -3.694 23.332 1.00 96.75 85 ASP A O 1
ATOM 665 N N . PHE A 1 86 ? -17.293 -2.323 21.923 1.00 97.69 86 PHE A N 1
ATOM 666 C CA . PHE A 1 86 ? -16.168 -2.160 21.003 1.00 97.69 86 PHE A CA 1
ATOM 667 C C . PHE A 1 86 ? -15.002 -1.442 21.688 1.00 97.69 86 PHE A C 1
ATOM 669 O O . PHE A 1 86 ? -13.879 -1.945 21.690 1.00 97.69 86 PHE A O 1
ATOM 676 N N . MET A 1 87 ? -15.276 -0.313 22.349 1.00 97.69 87 MET A N 1
ATOM 677 C CA . MET A 1 87 ? -14.240 0.453 23.050 1.00 97.69 87 MET A CA 1
ATOM 678 C C . MET A 1 87 ? -13.635 -0.316 24.230 1.00 97.69 87 MET A C 1
ATOM 680 O O . MET A 1 87 ? -12.432 -0.216 24.469 1.00 97.69 87 MET A O 1
ATOM 684 N N . LYS A 1 88 ? -14.421 -1.144 24.934 1.00 97.12 88 LYS A N 1
ATOM 685 C CA . LYS A 1 88 ? -13.882 -2.082 25.932 1.00 97.12 88 LYS A CA 1
ATOM 686 C C . LYS A 1 88 ? -12.904 -3.057 25.285 1.00 97.12 88 LYS A C 1
ATOM 688 O O . LYS A 1 88 ? -11.810 -3.220 25.809 1.00 97.12 88 LYS A O 1
ATOM 693 N N . GLY A 1 89 ? -13.258 -3.660 24.150 1.00 96.75 89 GLY A N 1
ATOM 694 C CA . GLY A 1 89 ? -12.375 -4.566 23.412 1.00 96.75 89 GLY A CA 1
ATOM 695 C C . GLY A 1 89 ? -11.080 -3.886 22.970 1.00 96.75 89 GLY A C 1
ATOM 696 O O . GLY A 1 89 ? -9.997 -4.393 23.248 1.00 96.75 89 GLY A O 1
ATOM 697 N N . ALA A 1 90 ? -11.178 -2.691 22.383 1.00 97.50 90 ALA A N 1
ATOM 698 C CA . ALA A 1 90 ? -10.015 -1.891 22.005 1.00 97.50 90 ALA A CA 1
ATOM 699 C C . ALA A 1 90 ? -9.124 -1.549 23.211 1.00 97.50 90 ALA A C 1
ATOM 701 O O . ALA A 1 90 ? -7.901 -1.628 23.116 1.00 97.50 90 ALA A O 1
ATOM 702 N N . SER A 1 91 ? -9.718 -1.246 24.373 1.00 96.81 91 SER A N 1
ATOM 703 C CA . SER A 1 91 ? -8.952 -0.955 25.591 1.00 96.81 91 SER A CA 1
ATOM 704 C C . SER A 1 91 ? -8.163 -2.158 26.119 1.00 96.81 91 SER A C 1
ATOM 706 O O . SER A 1 91 ? -7.099 -1.959 26.694 1.00 96.81 91 SER A O 1
ATOM 708 N N . LEU A 1 92 ? -8.624 -3.396 25.877 1.00 96.31 92 LEU A N 1
ATOM 709 C CA . LEU A 1 92 ? -7.851 -4.603 26.209 1.00 96.31 92 LEU A CA 1
ATOM 710 C C . LEU A 1 92 ? -6.568 -4.695 25.381 1.00 96.31 92 LEU A C 1
ATOM 712 O O . LEU A 1 92 ? -5.550 -5.158 25.877 1.00 96.31 92 LEU A O 1
ATOM 716 N N . PHE A 1 93 ? -6.620 -4.255 24.124 1.00 96.75 93 PHE A N 1
ATOM 717 C CA . PHE A 1 93 ? -5.463 -4.245 23.233 1.00 96.75 93 PHE A CA 1
ATOM 718 C C . PHE A 1 93 ? -4.543 -3.042 23.456 1.00 96.75 93 PHE A C 1
ATOM 720 O O . PHE A 1 93 ? -3.351 -3.120 23.161 1.00 96.75 93 PHE A O 1
ATOM 727 N N . ALA A 1 94 ? -5.073 -1.946 24.001 1.00 96.12 94 ALA A N 1
ATOM 728 C CA . ALA A 1 94 ? -4.286 -0.778 24.383 1.00 96.12 94 ALA A CA 1
ATOM 729 C C . ALA A 1 94 ? -3.443 -0.994 25.656 1.00 96.12 94 ALA A C 1
ATOM 731 O O . ALA A 1 94 ? -2.537 -0.209 25.915 1.00 96.12 94 ALA A O 1
ATOM 732 N N . ASP A 1 95 ? -3.729 -2.041 26.435 1.00 93.44 95 ASP A N 1
ATOM 733 C CA . ASP A 1 95 ? -3.033 -2.359 27.685 1.00 93.44 95 ASP A CA 1
ATOM 734 C C . ASP A 1 95 ? -1.562 -2.752 27.443 1.00 93.44 95 ASP A C 1
ATOM 736 O O . ASP A 1 95 ? -1.271 -3.705 26.714 1.00 93.44 95 ASP A O 1
ATOM 740 N N . GLU A 1 96 ? -0.623 -2.027 28.056 1.00 90.38 96 GLU A N 1
ATOM 741 C CA . GLU A 1 96 ? 0.822 -2.251 27.909 1.00 90.38 96 GLU A CA 1
ATOM 742 C C . GLU A 1 96 ? 1.291 -3.587 28.513 1.00 90.38 96 GLU A C 1
ATOM 744 O O . GLU A 1 96 ? 2.337 -4.098 28.106 1.00 90.38 96 GLU A O 1
ATOM 749 N N . ASP A 1 97 ? 0.502 -4.202 29.403 1.00 90.44 97 ASP A N 1
ATOM 750 C CA . ASP A 1 97 ? 0.781 -5.548 29.921 1.00 90.44 97 ASP A CA 1
ATOM 751 C C . ASP A 1 97 ? 0.630 -6.629 28.831 1.00 90.44 97 ASP A C 1
ATOM 753 O O . ASP A 1 97 ? 1.214 -7.717 28.930 1.00 90.44 97 ASP A O 1
ATOM 757 N N . LEU A 1 98 ? -0.130 -6.339 27.766 1.00 93.31 98 LEU A N 1
ATOM 758 C CA . LEU A 1 98 ? -0.234 -7.196 26.592 1.00 93.31 98 LEU A CA 1
ATOM 759 C C . LEU A 1 98 ? 0.934 -6.935 25.636 1.00 93.31 98 LEU A C 1
ATOM 761 O O . LEU A 1 98 ? 1.224 -5.798 25.251 1.00 93.31 98 LEU A O 1
ATOM 765 N N . LYS A 1 99 ? 1.593 -8.018 25.210 1.00 94.75 99 LYS A N 1
ATOM 766 C CA . LYS A 1 99 ? 2.725 -7.943 24.282 1.00 94.75 99 LYS A CA 1
ATOM 767 C C . LYS A 1 99 ? 2.281 -7.361 22.947 1.00 94.75 99 LYS A C 1
ATOM 769 O O . LYS A 1 99 ? 1.327 -7.847 22.347 1.00 94.75 99 LYS A O 1
ATOM 774 N N . LEU A 1 100 ? 3.040 -6.396 22.439 1.00 95.31 100 LEU A N 1
ATOM 775 C CA . LEU A 1 100 ? 2.725 -5.731 21.178 1.00 95.31 100 LEU A CA 1
ATOM 776 C C . LEU A 1 100 ? 2.608 -6.703 19.990 1.00 95.31 100 LEU A C 1
ATOM 778 O O . LEU A 1 100 ? 1.688 -6.566 19.187 1.00 95.31 100 LEU A O 1
ATOM 782 N N . ASP A 1 101 ? 3.478 -7.716 19.912 1.00 95.75 101 ASP A N 1
ATOM 783 C CA . ASP A 1 101 ? 3.404 -8.748 18.867 1.00 95.75 101 ASP A CA 1
ATOM 784 C C . ASP A 1 101 ? 2.085 -9.531 18.910 1.00 95.75 101 ASP A C 1
ATOM 786 O O . ASP A 1 101 ? 1.517 -9.833 17.864 1.00 95.75 101 ASP A O 1
ATOM 790 N N . GLU A 1 102 ? 1.558 -9.802 20.107 1.00 95.94 102 GLU A N 1
ATOM 791 C CA . GLU A 1 102 ? 0.270 -10.480 20.277 1.00 95.94 102 GLU A CA 1
ATOM 792 C C . GLU A 1 102 ? -0.877 -9.583 19.793 1.00 95.94 102 GLU A C 1
ATOM 794 O O . GLU A 1 102 ? -1.775 -10.044 19.090 1.00 95.94 102 GLU A O 1
ATOM 799 N N . VAL A 1 103 ? -0.823 -8.276 20.072 1.00 96.56 103 VAL A N 1
ATOM 800 C CA . VAL A 1 103 ? -1.793 -7.314 19.521 1.00 96.56 103 VAL A CA 1
ATOM 801 C C . VAL A 1 103 ? -1.722 -7.277 17.992 1.00 96.56 103 VAL A C 1
ATOM 803 O O . VAL A 1 103 ? -2.759 -7.279 17.328 1.00 96.56 103 VAL A O 1
ATOM 806 N N . ALA A 1 104 ? -0.517 -7.286 17.417 1.00 96.00 104 ALA A N 1
ATOM 807 C CA . ALA A 1 104 ? -0.327 -7.311 15.969 1.00 96.00 104 ALA A CA 1
ATOM 808 C C . ALA A 1 104 ? -0.818 -8.624 15.327 1.00 96.00 104 ALA A C 1
ATOM 810 O O . ALA A 1 104 ? -1.361 -8.597 14.219 1.00 96.00 104 ALA A O 1
ATOM 811 N N . ASP A 1 105 ? -0.686 -9.763 16.016 1.00 96.69 105 ASP A N 1
ATOM 812 C CA . ASP A 1 105 ? -1.272 -11.045 15.601 1.00 96.69 105 ASP A CA 1
ATOM 813 C C . ASP A 1 105 ? -2.801 -10.957 15.516 1.00 96.69 105 ASP A C 1
ATOM 815 O O . ASP A 1 105 ? -3.384 -11.383 14.519 1.00 96.69 105 ASP A O 1
ATOM 819 N N . TYR A 1 106 ? -3.456 -10.346 16.509 1.00 96.81 106 TYR A N 1
ATOM 820 C CA . TYR A 1 106 ? -4.904 -10.120 16.467 1.00 96.81 106 TYR A CA 1
ATOM 821 C C . TYR A 1 106 ? -5.315 -9.103 15.399 1.00 96.81 106 TYR A C 1
ATOM 823 O O . TYR A 1 106 ? -6.304 -9.328 14.701 1.00 96.81 106 TYR A O 1
ATOM 831 N N . ALA A 1 107 ? -4.550 -8.021 15.225 1.00 96.75 107 ALA A N 1
ATOM 832 C CA . ALA A 1 107 ? -4.801 -7.013 14.196 1.00 96.75 107 ALA A CA 1
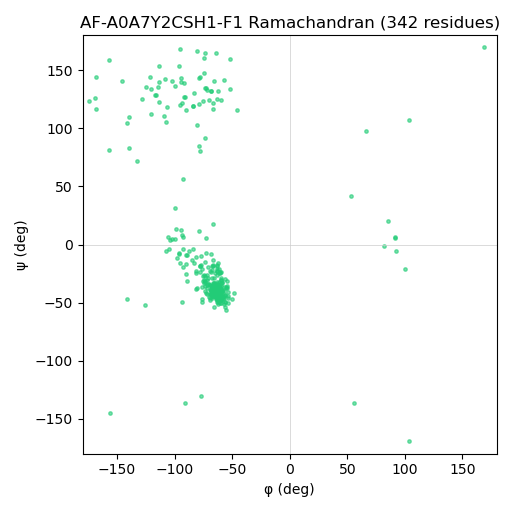ATOM 833 C C . ALA A 1 107 ? -4.717 -7.605 12.782 1.00 96.75 107 ALA A C 1
ATOM 835 O O . ALA A 1 107 ? -5.526 -7.256 11.935 1.00 96.75 107 ALA A O 1
ATOM 836 N N . THR A 1 108 ? -3.800 -8.548 12.546 1.00 96.25 108 THR A N 1
ATOM 837 C CA . THR A 1 108 ? -3.641 -9.269 11.265 1.00 96.25 108 THR A CA 1
ATOM 838 C C . THR A 1 108 ? -4.399 -10.604 11.218 1.00 96.25 108 THR A C 1
ATOM 840 O O . THR A 1 108 ? -4.182 -11.431 10.331 1.00 96.25 108 THR A O 1
ATOM 843 N N . GLY A 1 109 ? -5.290 -10.836 12.184 1.00 93.69 109 GLY A N 1
ATOM 844 C CA . GLY A 1 109 ? -6.032 -12.079 12.341 1.00 93.69 109 GLY A CA 1
ATOM 845 C C . GLY A 1 109 ? -7.252 -12.197 11.423 1.00 93.69 109 GLY A C 1
ATOM 846 O O . GLY A 1 109 ? -7.737 -11.234 10.837 1.00 93.69 109 GLY A O 1
ATOM 847 N N . ALA A 1 110 ? -7.797 -13.413 11.334 1.00 88.56 110 ALA A N 1
ATOM 848 C CA . ALA A 1 110 ? -8.960 -13.708 10.491 1.00 88.56 110 ALA A CA 1
ATOM 849 C C . ALA A 1 110 ? -10.302 -13.221 11.076 1.00 88.56 110 ALA A C 1
ATOM 851 O O . ALA A 1 110 ? -11.276 -13.081 10.335 1.00 88.56 110 ALA A O 1
ATOM 852 N N . ASN A 1 111 ? -10.387 -12.993 12.394 1.00 92.50 111 ASN A N 1
ATOM 853 C CA . ASN A 1 111 ? -11.601 -12.451 13.004 1.00 92.50 111 ASN A CA 1
ATOM 854 C C . ASN A 1 111 ? -11.626 -10.931 12.808 1.00 92.50 111 ASN A C 1
ATOM 856 O O . ASN A 1 111 ? -10.940 -10.192 13.509 1.00 92.50 111 ASN A O 1
ATOM 860 N N . PHE A 1 112 ? -12.445 -10.493 11.857 1.00 91.88 112 PHE A N 1
ATOM 861 C CA . PHE A 1 112 ? -12.601 -9.095 11.468 1.00 91.88 112 PHE A CA 1
ATOM 862 C C . PHE A 1 112 ? -12.937 -8.163 12.649 1.00 91.88 112 PHE A C 1
ATOM 864 O O . PHE A 1 112 ? -12.316 -7.111 12.796 1.00 91.88 112 PHE A O 1
ATOM 871 N N . THR A 1 113 ? -13.877 -8.555 13.511 1.00 95.38 113 THR A N 1
ATOM 872 C CA . THR A 1 113 ? -14.327 -7.748 14.654 1.00 95.38 113 THR A CA 1
ATOM 873 C C . THR A 1 113 ? -13.189 -7.515 15.646 1.00 95.38 113 THR A C 1
ATOM 875 O O . THR A 1 113 ? -12.928 -6.381 16.056 1.00 95.38 113 THR A O 1
ATOM 878 N N . ILE A 1 114 ? -12.461 -8.584 15.982 1.00 96.44 114 ILE A N 1
ATOM 879 C CA . ILE A 1 114 ? -11.295 -8.520 16.868 1.00 96.44 114 ILE A CA 1
ATOM 880 C C . ILE A 1 114 ? -10.159 -7.730 16.207 1.00 96.44 114 ILE A C 1
ATOM 882 O O . ILE A 1 114 ? -9.526 -6.920 16.878 1.00 96.44 114 ILE A O 1
ATOM 886 N N . ALA A 1 115 ? -9.934 -7.894 14.901 1.00 96.69 115 ALA A N 1
ATOM 887 C CA . ALA A 1 115 ? -8.928 -7.130 14.167 1.00 96.69 115 ALA A CA 1
ATOM 888 C C . ALA A 1 115 ? -9.206 -5.617 14.222 1.00 96.69 115 ALA A C 1
ATOM 890 O O . ALA A 1 115 ? -8.297 -4.837 14.494 1.00 96.69 115 ALA A O 1
ATOM 891 N N . CYS A 1 116 ? -10.463 -5.187 14.053 1.00 96.94 116 CYS A N 1
ATOM 892 C CA . CYS A 1 116 ? -10.853 -3.782 14.212 1.00 96.94 116 CYS A CA 1
ATOM 893 C C . CYS A 1 116 ? -10.593 -3.257 15.632 1.00 96.94 116 CYS A C 1
ATOM 895 O O . CYS A 1 116 ? -10.053 -2.160 15.782 1.00 96.94 116 CYS A O 1
ATOM 897 N N . MET A 1 117 ? -10.924 -4.035 16.670 1.00 97.81 117 MET A N 1
ATOM 898 C CA . MET A 1 117 ? -10.608 -3.670 18.058 1.00 97.81 117 MET A CA 1
ATOM 899 C C . MET A 1 117 ? -9.099 -3.571 18.290 1.00 97.81 117 MET A C 1
ATOM 901 O O . MET A 1 117 ? -8.647 -2.638 18.945 1.00 97.81 117 MET A O 1
ATOM 905 N N . ALA A 1 118 ? -8.317 -4.510 17.756 1.00 97.50 118 ALA A N 1
ATOM 906 C CA . ALA A 1 118 ? -6.867 -4.531 17.905 1.00 97.50 118 ALA A CA 1
ATOM 907 C C . ALA A 1 118 ? -6.205 -3.344 17.195 1.00 97.50 118 ALA A C 1
ATOM 909 O O . ALA A 1 118 ? -5.3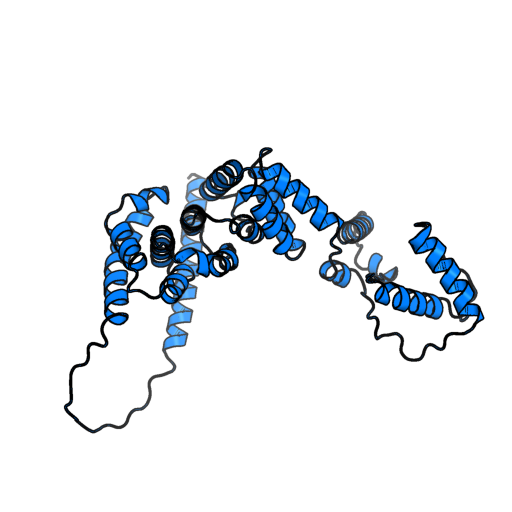35 -2.707 17.778 1.00 97.50 118 ALA A O 1
ATOM 910 N N . LEU A 1 119 ? -6.656 -2.980 15.991 1.00 97.31 119 LEU A N 1
ATOM 911 C CA . LEU A 1 119 ? -6.188 -1.789 15.271 1.00 97.31 119 LEU A CA 1
ATOM 912 C C . LEU A 1 119 ? -6.519 -0.486 16.022 1.00 97.31 119 LEU A C 1
ATOM 914 O O . LEU A 1 119 ? -5.673 0.405 16.126 1.00 97.31 119 LEU A O 1
ATOM 918 N N . GLU A 1 120 ? -7.719 -0.372 16.599 1.00 97.44 120 GLU A N 1
ATOM 919 C CA . GLU A 1 120 ? -8.055 0.773 17.457 1.00 97.44 120 GLU A CA 1
ATOM 920 C C . GLU A 1 120 ? -7.238 0.754 18.761 1.00 97.44 120 GLU A C 1
ATOM 922 O O . GLU A 1 120 ? -6.789 1.797 19.228 1.00 97.44 120 GLU A O 1
ATOM 927 N N . GLY A 1 121 ? -6.972 -0.423 19.328 1.00 96.75 121 GLY A N 1
ATOM 928 C CA . GLY A 1 121 ? -6.082 -0.591 20.476 1.00 96.75 121 GLY A CA 1
ATOM 929 C C . GLY A 1 121 ? -4.663 -0.105 20.179 1.00 96.75 121 GLY A C 1
ATOM 930 O O . GLY A 1 121 ? -4.144 0.735 20.909 1.00 96.75 121 GLY A O 1
ATOM 931 N N . LEU A 1 122 ? -4.073 -0.543 19.059 1.00 95.75 122 LEU A N 1
ATOM 932 C CA . LEU A 1 122 ? -2.775 -0.068 18.563 1.00 95.75 122 LEU A CA 1
ATOM 933 C C . LEU A 1 122 ? -2.758 1.452 18.392 1.00 95.75 122 LEU A C 1
ATOM 935 O O . LEU A 1 122 ? -1.759 2.089 18.720 1.00 95.75 122 LEU A O 1
ATOM 939 N N . SER A 1 123 ? -3.873 2.043 17.950 1.00 94.69 123 SER A N 1
ATOM 940 C CA . SER A 1 123 ? -3.988 3.497 17.798 1.00 94.69 123 SER A CA 1
ATOM 941 C C . SER A 1 123 ? -3.784 4.255 19.117 1.00 94.69 123 SER A C 1
ATOM 943 O O . SER A 1 123 ? -3.388 5.415 19.108 1.00 94.69 123 SER A O 1
ATOM 945 N N . ASN A 1 124 ? -4.018 3.606 20.257 1.00 93.56 124 ASN A N 1
ATOM 946 C CA . ASN A 1 124 ? -3.910 4.204 21.586 1.00 93.56 124 ASN A CA 1
ATOM 947 C C . ASN A 1 124 ? -2.640 3.779 22.346 1.00 93.56 124 ASN A C 1
ATOM 949 O O . ASN A 1 124 ? -2.463 4.170 23.499 1.00 93.56 124 ASN A O 1
ATOM 953 N N . ARG A 1 125 ? -1.747 3.008 21.712 1.00 92.44 125 ARG A N 1
ATOM 954 C CA . ARG A 1 125 ? -0.493 2.534 22.310 1.00 92.44 125 ARG A CA 1
ATOM 955 C C . ARG A 1 125 ? 0.712 3.380 21.883 1.00 92.44 125 ARG A C 1
ATOM 957 O O . ARG A 1 125 ? 0.866 3.631 20.683 1.00 92.44 125 ARG A O 1
ATOM 964 N N . PRO A 1 126 ? 1.626 3.737 22.804 1.00 89.69 126 PRO A N 1
ATOM 965 C CA . PRO A 1 126 ? 2.822 4.518 22.479 1.00 89.69 126 PRO A CA 1
ATOM 966 C C . PRO A 1 126 ? 3.916 3.713 21.753 1.00 89.69 126 PRO A C 1
ATOM 968 O O . PRO A 1 126 ? 4.706 4.291 21.010 1.00 89.69 126 PRO A O 1
ATOM 971 N N . ASP A 1 127 ? 3.972 2.391 21.940 1.00 91.81 127 ASP A N 1
ATOM 972 C CA . ASP A 1 127 ? 4.971 1.481 21.349 1.00 91.81 127 ASP A CA 1
ATOM 973 C C . ASP A 1 127 ? 4.584 0.954 19.951 1.00 91.81 127 ASP A C 1
ATOM 975 O O . ASP A 1 127 ? 5.377 0.291 19.269 1.00 91.81 127 ASP A O 1
ATOM 979 N N . SER A 1 128 ? 3.372 1.277 19.497 1.00 92.62 128 SER A N 1
ATOM 980 C CA . SER A 1 128 ? 2.728 0.652 18.342 1.00 92.62 128 SER A CA 1
ATOM 981 C C . SER A 1 128 ? 3.384 0.948 16.997 1.00 92.62 128 SER A C 1
ATOM 983 O O . SER A 1 128 ? 3.186 0.189 16.051 1.00 92.62 128 SER A O 1
ATOM 985 N N . GLY A 1 129 ? 4.209 1.992 16.888 1.00 90.62 129 GLY A N 1
ATOM 986 C CA . GLY A 1 129 ? 4.914 2.320 15.645 1.00 90.62 129 GLY A CA 1
ATOM 987 C C . GLY A 1 129 ? 5.856 1.208 15.158 1.00 90.62 129 GLY A C 1
ATOM 988 O O . GLY A 1 129 ? 6.102 1.094 13.959 1.00 90.62 129 GLY A O 1
ATOM 989 N N . SER A 1 130 ? 6.339 0.341 16.055 1.00 91.06 130 SER A N 1
ATOM 990 C CA . SER A 1 130 ? 7.262 -0.752 15.703 1.00 91.06 130 SER A CA 1
ATOM 991 C C . SER A 1 130 ? 6.623 -1.894 14.899 1.00 91.06 130 SER A C 1
ATOM 993 O O . SER A 1 130 ? 7.340 -2.616 14.210 1.00 91.06 130 SER A O 1
ATOM 995 N N . VAL A 1 131 ? 5.289 -2.027 14.912 1.00 93.25 131 VAL A N 1
ATOM 996 C CA . VAL A 1 131 ? 4.553 -3.028 14.108 1.00 93.25 131 VAL A CA 1
ATOM 997 C C . VAL A 1 131 ? 3.953 -2.451 12.822 1.00 93.25 131 VAL A C 1
ATOM 999 O O . VAL A 1 131 ? 3.285 -3.163 12.073 1.00 93.25 131 VAL A O 1
ATOM 1002 N N . SER A 1 132 ? 4.222 -1.179 12.521 1.00 91.50 132 SER A N 1
ATOM 1003 C CA . SER A 1 132 ? 3.646 -0.449 11.383 1.00 91.50 132 SER A CA 1
ATOM 1004 C C . SER A 1 132 ? 3.901 -1.130 10.037 1.00 91.50 132 SER A C 1
ATOM 1006 O O . SER A 1 132 ? 2.967 -1.296 9.254 1.00 91.50 132 SER A O 1
ATOM 1008 N N . THR A 1 133 ? 5.121 -1.618 9.789 1.00 89.81 133 THR A N 1
ATOM 1009 C CA . THR A 1 133 ? 5.464 -2.358 8.564 1.00 89.81 133 THR A CA 1
ATOM 1010 C C . THR A 1 133 ? 4.599 -3.603 8.394 1.00 89.81 133 THR A C 1
ATOM 1012 O O . THR A 1 133 ? 4.040 -3.814 7.322 1.00 89.81 133 THR A O 1
ATOM 1015 N N . ARG A 1 134 ? 4.412 -4.386 9.463 1.00 92.31 134 ARG A N 1
ATOM 1016 C CA . ARG A 1 134 ? 3.583 -5.598 9.441 1.00 92.31 134 ARG A CA 1
ATOM 1017 C C . ARG A 1 134 ? 2.121 -5.277 9.119 1.00 92.31 134 ARG A C 1
ATOM 1019 O O . ARG A 1 134 ? 1.489 -5.988 8.339 1.00 92.31 134 ARG A O 1
ATOM 1026 N N . ILE A 1 135 ? 1.583 -4.204 9.700 1.00 94.38 135 ILE A N 1
ATOM 1027 C CA . ILE A 1 135 ? 0.214 -3.758 9.410 1.00 94.38 135 ILE A CA 1
ATOM 1028 C C . ILE A 1 135 ? 0.095 -3.276 7.958 1.00 94.38 135 ILE A C 1
ATOM 1030 O O . ILE A 1 135 ? -0.857 -3.654 7.276 1.00 94.38 135 ILE A O 1
ATOM 1034 N N . ALA A 1 136 ? 1.069 -2.503 7.464 1.00 91.69 136 ALA A N 1
ATOM 1035 C CA . ALA A 1 136 ? 1.097 -2.032 6.081 1.00 91.69 136 ALA A CA 1
ATOM 1036 C C . ALA A 1 136 ? 1.124 -3.208 5.093 1.00 91.69 136 ALA A C 1
ATOM 1038 O O . ALA A 1 136 ? 0.301 -3.251 4.181 1.00 91.69 136 ALA A O 1
ATOM 1039 N N . GLU A 1 137 ? 1.975 -4.212 5.322 1.00 90.19 137 GLU A N 1
ATOM 1040 C CA . GLU A 1 137 ? 2.085 -5.407 4.476 1.00 90.19 137 GLU A CA 1
ATOM 1041 C C . GLU A 1 137 ? 0.779 -6.194 4.372 1.00 90.19 137 GLU A C 1
ATOM 1043 O O . GLU A 1 137 ? 0.418 -6.661 3.289 1.00 90.19 137 GLU A O 1
ATOM 1048 N N . PHE A 1 138 ? 0.046 -6.314 5.479 1.00 92.81 138 PHE A N 1
ATOM 1049 C CA . PHE A 1 138 ? -1.207 -7.063 5.518 1.00 92.81 138 PHE A CA 1
ATOM 1050 C C . PHE A 1 138 ? -2.387 -6.309 4.885 1.00 92.81 138 PHE A C 1
ATOM 1052 O O . PHE A 1 138 ? -3.438 -6.904 4.648 1.00 92.81 138 PHE A O 1
ATOM 1059 N N . THR A 1 139 ? -2.219 -5.022 4.565 1.00 90.88 139 THR A N 1
ATOM 1060 C CA . THR A 1 139 ? -3.316 -4.115 4.208 1.00 90.88 139 THR A CA 1
ATOM 1061 C C . THR A 1 139 ? -4.217 -4.629 3.085 1.00 90.88 139 THR A C 1
ATOM 1063 O O . THR A 1 139 ? -5.439 -4.522 3.176 1.00 90.88 139 THR A O 1
ATOM 1066 N N . GLY A 1 140 ? -3.635 -5.239 2.050 1.00 88.56 140 GLY A N 1
ATOM 1067 C CA . GLY A 1 140 ? -4.389 -5.765 0.906 1.00 88.56 140 GLY A CA 1
ATOM 1068 C C . GLY A 1 140 ? -5.390 -6.878 1.259 1.00 88.56 140 GLY A C 1
ATOM 1069 O O . GLY A 1 140 ? -6.284 -7.155 0.459 1.00 88.56 140 GLY A O 1
ATOM 1070 N N . ASN A 1 141 ? -5.266 -7.485 2.447 1.00 91.50 141 ASN A N 1
ATOM 1071 C CA . ASN A 1 141 ? -6.130 -8.560 2.948 1.00 91.50 141 ASN A CA 1
ATOM 1072 C C . ASN A 1 141 ? -7.259 -8.064 3.868 1.00 91.50 141 ASN A C 1
ATOM 1074 O O . ASN A 1 141 ? -8.126 -8.852 4.247 1.00 91.50 141 ASN A O 1
ATOM 1078 N N . TYR A 1 142 ? -7.262 -6.786 4.252 1.00 92.56 142 TYR A N 1
ATOM 1079 C CA . TYR A 1 142 ? -8.301 -6.237 5.119 1.00 92.56 142 TYR A CA 1
ATOM 1080 C C . TYR A 1 142 ? -9.628 -6.032 4.388 1.00 92.56 142 TYR A C 1
ATOM 1082 O O . TYR A 1 142 ? -9.675 -5.654 3.218 1.00 92.56 142 TYR A O 1
ATOM 1090 N N . ALA A 1 143 ? -10.727 -6.191 5.125 1.00 88.44 143 ALA A N 1
ATOM 1091 C CA . ALA A 1 143 ? -12.042 -5.747 4.679 1.00 88.44 143 ALA A CA 1
ATOM 1092 C C . ALA A 1 143 ? -12.171 -4.213 4.765 1.00 88.44 143 ALA A C 1
ATOM 1094 O O . ALA A 1 143 ? -11.463 -3.555 5.530 1.00 88.44 143 ALA A O 1
ATOM 1095 N N . GLY A 1 144 ? -13.135 -3.639 4.035 1.00 87.56 144 GLY A N 1
ATOM 1096 C CA . GLY A 1 144 ? -13.365 -2.185 3.959 1.00 87.56 144 GLY A CA 1
ATOM 1097 C C . GLY A 1 144 ? -13.421 -1.462 5.302 1.00 87.56 144 GLY A C 1
ATOM 1098 O O . GLY A 1 144 ? -12.824 -0.402 5.460 1.00 87.56 144 GLY A O 1
ATOM 1099 N N . TRP A 1 145 ? -14.086 -2.051 6.290 1.00 91.69 145 TRP A N 1
ATOM 1100 C CA . TRP A 1 145 ? -14.187 -1.452 7.618 1.00 91.69 145 TRP A CA 1
ATOM 1101 C C . TRP A 1 145 ? -12.878 -1.543 8.409 1.00 91.69 145 TRP A C 1
ATOM 1103 O O . TRP A 1 145 ? -12.577 -0.631 9.168 1.00 91.69 145 TRP A O 1
ATOM 1113 N N . SER A 1 146 ? -12.053 -2.575 8.213 1.00 94.12 146 SER A N 1
ATOM 1114 C CA . SER A 1 146 ? -10.741 -2.661 8.867 1.00 94.12 146 SER A CA 1
ATOM 1115 C C . SER A 1 146 ? -9.789 -1.600 8.321 1.00 94.12 146 SER A C 1
ATOM 1117 O O . SER A 1 146 ? -9.059 -0.999 9.100 1.00 94.12 146 SER A O 1
ATOM 1119 N N . ILE A 1 147 ? -9.857 -1.286 7.020 1.00 94.50 147 ILE A N 1
ATOM 1120 C CA . ILE A 1 147 ? -9.060 -0.207 6.408 1.00 94.50 147 ILE A CA 1
ATOM 1121 C C . ILE A 1 147 ? -9.303 1.145 7.096 1.00 94.50 147 ILE A C 1
ATOM 1123 O O . ILE A 1 147 ? -8.359 1.909 7.297 1.00 94.50 147 ILE A O 1
ATOM 1127 N N . PHE A 1 148 ? -10.539 1.426 7.527 1.00 94.12 148 PHE A N 1
ATOM 1128 C CA . PHE A 1 148 ? -10.834 2.622 8.323 1.00 94.12 148 PHE A CA 1
ATOM 1129 C C . PHE A 1 148 ? -9.986 2.677 9.605 1.00 94.12 148 PHE A C 1
ATOM 1131 O O . PHE A 1 148 ? -9.408 3.720 9.908 1.00 94.12 148 PHE A O 1
ATOM 1138 N N . PHE A 1 149 ? -9.856 1.560 10.326 1.00 95.38 149 PHE A N 1
ATOM 1139 C CA . PHE A 1 149 ? -9.044 1.488 11.545 1.00 95.38 149 PHE A CA 1
ATOM 1140 C C . PHE A 1 149 ? -7.539 1.446 11.262 1.00 95.38 149 PHE A C 1
ATOM 1142 O O . PHE A 1 149 ? -6.774 2.020 12.029 1.00 95.38 149 PHE A O 1
ATOM 1149 N N . VAL A 1 150 ? -7.103 0.866 10.140 1.00 95.00 150 VAL A N 1
ATOM 1150 C CA . VAL A 1 150 ? -5.699 0.933 9.694 1.00 95.00 150 VAL A CA 1
ATOM 1151 C C . VAL A 1 150 ? -5.261 2.380 9.477 1.00 95.00 150 VAL A C 1
ATOM 1153 O O . VAL A 1 150 ? -4.204 2.782 9.952 1.00 95.00 150 VAL A O 1
ATOM 1156 N N . LEU A 1 151 ? -6.083 3.188 8.802 1.00 92.44 151 LEU A N 1
ATOM 1157 C CA . LEU A 1 151 ? -5.774 4.600 8.558 1.00 92.44 151 LEU A CA 1
ATOM 1158 C C . LEU A 1 151 ? -5.886 5.456 9.828 1.00 92.44 151 LEU A C 1
ATOM 1160 O O . LEU A 1 151 ? -5.193 6.466 9.944 1.00 92.44 151 LEU A O 1
ATOM 1164 N N . ARG A 1 152 ? -6.711 5.059 10.807 1.00 92.25 152 ARG A N 1
ATOM 1165 C CA . ARG A 1 152 ? -6.701 5.669 12.149 1.00 92.25 152 ARG A CA 1
ATOM 1166 C C . ARG A 1 152 ? -5.412 5.357 12.903 1.00 92.25 152 ARG A C 1
ATOM 1168 O O . ARG A 1 152 ? -4.797 6.283 13.421 1.00 92.25 152 ARG A O 1
ATOM 1175 N N . TYR A 1 153 ? -4.985 4.097 12.889 1.00 92.88 153 TYR A N 1
ATOM 1176 C CA . TYR A 1 153 ? -3.713 3.661 13.458 1.00 92.88 153 TYR A CA 1
ATOM 1177 C C . TYR A 1 153 ? -2.532 4.401 12.826 1.00 92.88 153 TYR A C 1
ATOM 1179 O O . TYR A 1 153 ? -1.711 4.965 13.538 1.00 92.88 153 TYR A O 1
ATOM 1187 N N . ALA A 1 154 ? -2.498 4.515 11.498 1.00 89.75 154 ALA A N 1
ATOM 1188 C CA . ALA A 1 154 ? -1.460 5.257 10.783 1.00 89.75 154 ALA A CA 1
ATOM 1189 C C . ALA A 1 154 ? -1.304 6.715 11.253 1.00 89.75 154 ALA A C 1
ATOM 1191 O O . ALA A 1 154 ? -0.213 7.272 11.208 1.00 89.75 154 ALA A O 1
ATOM 1192 N N . ARG A 1 155 ? -2.398 7.348 11.694 1.00 86.88 155 ARG A N 1
ATOM 1193 C CA . ARG A 1 155 ? -2.399 8.739 12.168 1.00 86.88 155 ARG A CA 1
ATOM 1194 C C . ARG A 1 155 ? -2.006 8.886 13.635 1.00 86.88 155 ARG A C 1
ATOM 1196 O O . ARG A 1 155 ? -1.809 10.016 14.076 1.00 86.88 155 ARG A O 1
ATOM 1203 N N . SER A 1 156 ? -1.960 7.799 14.404 1.00 87.00 156 SER A N 1
ATOM 1204 C CA . SER A 1 156 ? -1.819 7.884 15.857 1.00 87.00 156 SER A CA 1
ATOM 1205 C C . SER A 1 156 ? -0.371 7.900 16.344 1.00 87.00 156 SER A C 1
ATOM 1207 O O . SER A 1 156 ? -0.081 8.544 17.352 1.00 87.00 156 SER A O 1
ATOM 1209 N N . PHE A 1 157 ? 0.551 7.239 15.642 1.00 76.69 157 PHE A N 1
ATOM 1210 C CA . PHE A 1 157 ? 1.978 7.326 15.936 1.00 76.69 157 PHE A CA 1
ATOM 1211 C C . PHE A 1 157 ? 2.587 8.427 15.061 1.00 76.69 157 PHE A C 1
ATOM 1213 O O . PHE A 1 157 ? 2.472 8.414 13.842 1.00 76.69 157 PHE A O 1
ATOM 1220 N N . ALA A 1 158 ? 3.190 9.430 15.702 1.00 53.44 158 ALA A N 1
ATOM 1221 C CA . ALA A 1 158 ? 3.541 10.736 15.132 1.00 53.44 158 ALA A CA 1
ATOM 1222 C C . ALA A 1 158 ? 4.624 10.737 14.024 1.00 53.44 158 ALA A C 1
ATOM 1224 O O . ALA A 1 158 ? 5.208 11.788 13.747 1.00 53.44 158 ALA A O 1
ATOM 1225 N N . THR A 1 159 ? 4.915 9.598 13.392 1.00 61.59 159 THR A N 1
ATOM 1226 C CA . THR A 1 159 ? 6.070 9.446 12.506 1.00 61.59 159 THR A CA 1
ATOM 1227 C C . THR A 1 159 ? 5.727 8.629 11.255 1.00 61.59 159 THR A C 1
ATOM 1229 O O . THR A 1 159 ? 5.573 7.411 11.345 1.00 61.59 159 THR A O 1
ATOM 1232 N N . PRO A 1 160 ? 5.676 9.275 10.075 1.00 68.25 160 PRO A N 1
ATOM 1233 C CA . PRO A 1 160 ? 5.873 8.615 8.787 1.00 68.25 160 PRO A CA 1
ATOM 1234 C C . PRO A 1 160 ? 7.180 7.797 8.766 1.00 68.25 160 PRO A C 1
ATOM 1236 O O . PRO A 1 160 ? 8.107 8.118 9.520 1.00 68.25 160 PRO A O 1
ATOM 1239 N N . PRO A 1 161 ? 7.323 6.813 7.864 1.00 86.00 161 PRO A N 1
ATOM 1240 C CA . PRO A 1 161 ? 6.392 6.482 6.790 1.00 86.00 161 PRO A CA 1
ATOM 1241 C C . PRO A 1 161 ? 5.508 5.260 7.080 1.00 86.00 161 PRO A C 1
ATOM 1243 O O . PRO A 1 161 ? 5.969 4.241 7.589 1.00 86.00 161 PRO A O 1
ATOM 1246 N N . PHE A 1 162 ? 4.245 5.337 6.674 1.00 90.81 162 PHE A N 1
ATOM 1247 C CA . PHE A 1 162 ? 3.308 4.210 6.657 1.00 90.81 162 PHE A CA 1
ATOM 1248 C C . PHE A 1 162 ? 2.416 4.258 5.419 1.00 90.81 162 PHE A C 1
ATOM 1250 O O . PHE A 1 162 ? 2.211 3.249 4.742 1.00 90.81 162 PHE A O 1
ATOM 1257 N N . PHE A 1 163 ? 1.871 5.437 5.129 1.00 92.00 163 PHE A N 1
ATOM 1258 C CA . PHE A 1 163 ? 0.825 5.614 4.137 1.00 92.00 163 PHE A CA 1
ATOM 1259 C C . PHE A 1 163 ? 1.292 5.310 2.704 1.00 92.00 163 PHE A C 1
ATOM 1261 O O . PHE A 1 163 ? 0.549 4.715 1.925 1.00 92.00 163 PHE A O 1
ATOM 1268 N N . GLY A 1 164 ? 2.539 5.638 2.368 1.00 92.25 164 GLY A N 1
ATOM 1269 C CA . GLY A 1 164 ? 3.152 5.296 1.091 1.00 92.25 164 GLY A CA 1
ATOM 1270 C C . GLY A 1 164 ? 3.188 3.787 0.868 1.00 92.25 164 GLY A C 1
ATOM 1271 O O . GLY A 1 164 ? 2.735 3.316 -0.168 1.00 92.25 164 GLY A O 1
ATOM 1272 N N . HIS A 1 165 ? 3.623 3.006 1.861 1.00 91.50 165 HIS A N 1
ATOM 1273 C CA . HIS A 1 165 ? 3.592 1.541 1.772 1.00 91.50 165 HIS A CA 1
ATOM 1274 C C . HIS A 1 165 ? 2.150 1.002 1.750 1.00 91.50 165 HIS A C 1
ATOM 1276 O O . HIS A 1 165 ? 1.833 0.120 0.957 1.00 91.50 165 HIS A O 1
ATOM 1282 N N . PHE A 1 166 ? 1.249 1.560 2.562 1.00 93.06 166 PHE A N 1
ATOM 1283 C CA . PHE A 1 166 ? -0.178 1.217 2.540 1.00 93.06 166 PHE A CA 1
ATOM 1284 C C . PHE A 1 166 ? -0.778 1.348 1.130 1.00 93.06 166 PHE A C 1
ATOM 1286 O O . PHE A 1 166 ? -1.487 0.447 0.677 1.00 93.06 166 PHE A O 1
ATOM 1293 N N . LEU A 1 167 ? -0.462 2.435 0.414 1.00 93.19 167 LEU A N 1
ATOM 1294 C CA . LEU A 1 167 ? -0.965 2.664 -0.938 1.00 93.19 167 LEU A CA 1
ATOM 1295 C C . LEU A 1 167 ? -0.511 1.582 -1.917 1.00 93.19 167 LEU A C 1
ATOM 1297 O O . LEU A 1 167 ? -1.312 1.185 -2.757 1.00 93.19 167 LEU A O 1
ATOM 1301 N N . THR A 1 168 ? 0.709 1.042 -1.796 1.00 92.56 168 THR A N 1
ATOM 1302 C CA . THR A 1 168 ? 1.200 0.002 -2.725 1.00 92.56 168 THR A CA 1
ATOM 1303 C C . THR A 1 168 ? 0.472 -1.337 -2.589 1.00 92.56 168 THR A C 1
ATOM 1305 O O . THR A 1 168 ? 0.650 -2.228 -3.420 1.00 92.56 168 THR A O 1
ATOM 1308 N N . LYS A 1 169 ? -0.385 -1.484 -1.569 1.00 92.31 169 LYS A N 1
ATOM 1309 C CA . LYS A 1 169 ? -1.276 -2.636 -1.366 1.00 92.31 169 LYS A CA 1
ATOM 1310 C C . LYS A 1 169 ? -2.708 -2.388 -1.852 1.00 92.31 169 LYS A C 1
ATOM 1312 O O . LYS A 1 169 ? -3.601 -3.162 -1.502 1.00 92.31 169 LYS A O 1
ATOM 1317 N N . ALA A 1 170 ? -2.930 -1.326 -2.630 1.00 91.94 170 ALA A N 1
ATOM 1318 C CA . ALA A 1 170 ? -4.233 -0.986 -3.185 1.00 91.94 170 ALA A CA 1
ATOM 1319 C C . ALA A 1 170 ? -4.871 -2.169 -3.928 1.00 91.94 170 ALA A C 1
ATOM 1321 O O . ALA A 1 170 ? -4.240 -2.845 -4.742 1.00 91.94 170 ALA A O 1
ATOM 1322 N N . ASN A 1 171 ? -6.154 -2.388 -3.649 1.00 90.19 171 ASN A N 1
ATOM 1323 C CA . ASN A 1 171 ? -6.956 -3.452 -4.240 1.00 90.19 171 ASN A CA 1
ATOM 1324 C C . ASN A 1 171 ? -8.059 -2.854 -5.133 1.00 90.19 171 ASN A C 1
ATOM 1326 O O . ASN A 1 171 ? -8.528 -1.738 -4.897 1.00 90.19 171 ASN A O 1
ATOM 1330 N N . ASP A 1 172 ? -8.510 -3.605 -6.135 1.00 89.31 172 ASP A N 1
ATOM 1331 C CA . ASP A 1 172 ? -9.458 -3.169 -7.168 1.00 89.31 172 ASP A CA 1
ATOM 1332 C C . ASP A 1 172 ? -10.829 -2.738 -6.605 1.00 89.31 172 ASP A C 1
ATOM 1334 O O . ASP A 1 172 ? -11.591 -1.990 -7.222 1.00 89.31 172 ASP A O 1
ATOM 1338 N N . TRP A 1 173 ? -11.201 -3.227 -5.423 1.00 92.12 173 TRP A N 1
ATOM 1339 C CA . TRP A 1 173 ? -12.460 -2.884 -4.772 1.00 92.12 173 TRP A CA 1
ATOM 1340 C C . TRP A 1 173 ? -12.392 -1.563 -4.000 1.00 92.12 173 TRP A C 1
ATOM 1342 O O . TRP A 1 173 ? -13.448 -0.999 -3.707 1.00 92.12 173 TRP A O 1
ATOM 1352 N N . TRP A 1 174 ? -11.198 -1.028 -3.708 1.00 94.25 174 TRP A N 1
ATOM 1353 C CA . TRP A 1 174 ? -11.044 0.205 -2.922 1.00 94.25 174 TRP A CA 1
ATOM 1354 C C . TRP A 1 174 ? -11.702 1.392 -3.610 1.00 94.25 174 TRP A C 1
ATOM 1356 O O . TRP A 1 174 ? -12.489 2.096 -2.986 1.00 94.25 174 TRP A O 1
ATOM 1366 N N . VAL A 1 175 ? -11.478 1.548 -4.917 1.00 93.50 175 VAL A N 1
ATOM 1367 C CA . VAL A 1 175 ? -12.063 2.636 -5.723 1.00 93.50 175 VAL A CA 1
ATOM 1368 C C . VAL A 1 175 ? -13.594 2.596 -5.764 1.00 93.50 175 VAL A C 1
ATOM 1370 O O . VAL A 1 175 ? -14.242 3.608 -6.015 1.00 93.50 175 VAL A O 1
ATOM 1373 N N . ARG A 1 176 ? -14.190 1.428 -5.488 1.00 92.81 176 ARG A N 1
ATOM 1374 C CA . ARG A 1 176 ? -15.644 1.223 -5.410 1.00 92.81 176 ARG A CA 1
ATOM 1375 C C . ARG A 1 176 ? -16.194 1.388 -3.992 1.00 92.81 176 ARG A C 1
ATOM 1377 O O . ARG A 1 176 ? -17.406 1.306 -3.814 1.00 92.81 176 ARG A O 1
ATOM 1384 N N . ASN A 1 177 ? -15.339 1.612 -2.993 1.00 92.94 177 ASN A N 1
ATOM 1385 C CA . ASN A 1 177 ? -15.726 1.782 -1.598 1.00 92.94 177 ASN A CA 1
ATOM 1386 C C . ASN A 1 177 ? -15.579 3.259 -1.169 1.00 92.94 177 ASN A C 1
ATOM 1388 O O . ASN A 1 177 ? -14.461 3.717 -0.917 1.00 92.94 177 ASN A O 1
ATOM 1392 N N . PRO A 1 178 ? -16.692 4.009 -1.030 1.00 91.38 178 PRO A N 1
ATOM 1393 C CA . PRO A 1 178 ? -16.648 5.429 -0.688 1.00 91.38 178 PRO A CA 1
ATOM 1394 C C . PRO A 1 178 ? -15.962 5.719 0.647 1.00 91.38 178 PRO A C 1
ATOM 1396 O O . PRO A 1 178 ? -15.253 6.711 0.746 1.00 91.38 178 PRO A O 1
ATOM 1399 N N . ILE A 1 179 ? -16.130 4.849 1.649 1.00 89.94 179 ILE A N 1
ATOM 1400 C CA . ILE A 1 179 ? -15.553 5.037 2.988 1.00 89.94 179 ILE A CA 1
ATOM 1401 C C . ILE A 1 179 ? -14.028 4.935 2.923 1.00 89.94 179 ILE A C 1
ATOM 1403 O O . ILE A 1 179 ? -13.324 5.765 3.496 1.00 89.94 179 ILE A O 1
ATOM 1407 N N . VAL A 1 180 ? -13.509 3.939 2.200 1.00 93.00 180 VAL A N 1
ATOM 1408 C CA . VAL A 1 180 ? -12.061 3.778 2.004 1.00 93.00 180 VAL A CA 1
ATOM 1409 C C . VAL A 1 180 ? -11.494 4.971 1.242 1.00 93.00 180 VAL A C 1
ATOM 1411 O O . VAL A 1 180 ? -10.516 5.567 1.687 1.00 93.00 180 VAL A O 1
ATOM 1414 N N . MET A 1 181 ? -12.133 5.370 0.140 1.00 94.31 181 MET A N 1
ATOM 1415 C CA . MET A 1 181 ? -11.653 6.487 -0.677 1.00 94.31 181 MET A CA 1
ATOM 1416 C C . MET A 1 181 ? -11.692 7.829 0.047 1.00 94.31 181 MET A C 1
ATOM 1418 O O . MET A 1 181 ? -10.780 8.633 -0.130 1.00 94.31 181 MET A O 1
ATOM 1422 N N . ASP A 1 182 ? -12.709 8.073 0.872 1.00 92.38 182 ASP A N 1
ATOM 1423 C CA . ASP A 1 182 ? -12.788 9.287 1.683 1.00 92.38 182 ASP A CA 1
ATOM 1424 C C . ASP A 1 182 ? -11.634 9.358 2.688 1.00 92.38 182 ASP A C 1
ATOM 1426 O O . ASP A 1 182 ? -10.951 10.373 2.795 1.00 92.38 182 ASP A O 1
ATOM 1430 N N . ARG A 1 183 ? -11.309 8.232 3.336 1.00 91.25 183 ARG A N 1
ATOM 1431 C CA . ARG A 1 183 ? -10.178 8.163 4.271 1.00 91.25 183 ARG A CA 1
ATOM 1432 C C . ARG A 1 183 ? -8.818 8.239 3.601 1.00 91.25 183 ARG A C 1
ATOM 1434 O O . ARG A 1 183 ? -7.900 8.817 4.185 1.00 91.25 183 ARG A O 1
ATOM 1441 N N . ILE A 1 184 ? -8.678 7.693 2.399 1.00 93.81 184 ILE A N 1
ATOM 1442 C CA . ILE A 1 184 ? -7.472 7.865 1.586 1.00 93.81 184 ILE A CA 1
ATOM 1443 C C . ILE A 1 184 ? -7.296 9.345 1.243 1.00 93.81 184 ILE A C 1
ATOM 1445 O O . ILE A 1 184 ? -6.227 9.883 1.521 1.00 93.81 184 ILE A O 1
ATOM 1449 N N . ARG A 1 185 ? -8.345 10.017 0.745 1.00 94.19 185 ARG A N 1
ATOM 1450 C CA . ARG A 1 185 ? -8.323 11.459 0.443 1.00 94.19 185 ARG A CA 1
ATOM 1451 C C . ARG A 1 185 ? -7.941 12.291 1.656 1.00 94.19 185 ARG A C 1
ATOM 1453 O O . ARG A 1 185 ? -6.937 12.994 1.608 1.00 94.19 185 ARG A O 1
ATOM 1460 N N . ASP A 1 186 ? -8.645 12.109 2.773 1.00 91.69 186 ASP A N 1
ATOM 1461 C CA . ASP A 1 186 ? -8.339 12.818 4.017 1.00 91.69 186 ASP A CA 1
ATOM 1462 C C . ASP A 1 186 ? -6.874 12.625 4.445 1.00 91.69 186 ASP A C 1
ATOM 1464 O O . ASP A 1 186 ? -6.272 13.515 5.040 1.00 91.69 186 ASP A O 1
ATOM 1468 N N . THR A 1 187 ? -6.316 11.426 4.237 1.00 91.56 187 THR A N 1
ATOM 1469 C CA . THR A 1 187 ? -4.953 11.105 4.684 1.00 91.56 187 THR A CA 1
ATOM 1470 C C . THR A 1 187 ? -3.931 11.746 3.765 1.00 91.56 187 THR A C 1
ATOM 1472 O O . THR A 1 187 ? -3.062 12.459 4.258 1.00 91.56 187 THR A O 1
ATOM 1475 N N . VAL A 1 188 ? -4.088 11.576 2.452 1.00 92.25 188 VAL A N 1
ATOM 1476 C CA . VAL A 1 188 ? -3.261 12.221 1.426 1.00 92.25 188 VAL A CA 1
ATOM 1477 C C . VAL A 1 188 ? -3.230 13.733 1.622 1.00 92.25 188 VAL A C 1
ATOM 1479 O O . VAL A 1 188 ? -2.151 14.316 1.679 1.00 92.25 188 VAL A O 1
ATOM 1482 N N . ASP A 1 189 ? -4.394 14.362 1.775 1.00 91.69 189 ASP A N 1
ATOM 1483 C CA . ASP A 1 189 ? -4.507 15.819 1.866 1.00 91.69 189 ASP A CA 1
ATOM 1484 C C . ASP A 1 189 ? -3.923 16.382 3.168 1.00 91.69 189 ASP A C 1
ATOM 1486 O O . ASP A 1 189 ? -3.519 17.545 3.219 1.00 91.69 189 ASP A O 1
ATOM 1490 N N . SER A 1 190 ? -3.826 15.558 4.217 1.00 90.56 190 SER A N 1
ATOM 1491 C CA . SER A 1 190 ? -3.177 15.940 5.474 1.00 90.56 190 SER A CA 1
ATOM 1492 C C . SER A 1 190 ? -1.643 15.919 5.412 1.00 90.56 190 SER A C 1
ATOM 1494 O O . SER A 1 190 ? -0.987 16.526 6.265 1.00 90.56 190 SER A O 1
ATOM 1496 N N . LEU A 1 191 ? -1.049 15.250 4.414 1.00 90.62 191 LEU A N 1
ATOM 1497 C CA . LEU A 1 191 ? 0.403 15.151 4.278 1.00 90.62 191 LEU A CA 1
ATOM 1498 C C . LEU A 1 191 ? 0.999 16.481 3.811 1.00 90.62 191 LEU A C 1
ATOM 1500 O O . LEU A 1 191 ? 0.526 17.121 2.874 1.00 90.62 191 LEU A O 1
ATOM 1504 N N . SER A 1 192 ? 2.090 16.902 4.448 1.00 91.31 192 SER A N 1
ATOM 1505 C CA . SER A 1 192 ? 2.803 18.120 4.062 1.00 91.31 192 SER A CA 1
ATOM 1506 C C . SER A 1 192 ? 4.262 18.100 4.517 1.00 91.31 192 SER A C 1
ATOM 1508 O O . SER A 1 192 ? 4.640 17.372 5.438 1.00 91.31 192 SER A O 1
ATOM 1510 N N . GLY A 1 193 ? 5.096 18.912 3.859 1.00 91.38 193 GLY A N 1
ATOM 1511 C CA . GLY A 1 193 ? 6.488 19.126 4.256 1.00 91.38 193 GLY A CA 1
ATOM 1512 C C . GLY A 1 193 ? 7.299 17.821 4.352 1.00 91.38 193 GLY A C 1
ATOM 1513 O O . GLY A 1 193 ? 7.161 16.960 3.485 1.00 91.38 193 GLY A O 1
ATOM 1514 N N . PRO A 1 194 ? 8.125 17.642 5.402 1.00 91.31 194 PRO A N 1
ATOM 1515 C CA . PRO A 1 194 ? 8.963 16.450 5.556 1.00 91.31 194 PRO A CA 1
ATOM 1516 C C . PRO A 1 194 ? 8.185 15.130 5.632 1.00 91.31 194 PRO A C 1
ATOM 1518 O O . PRO A 1 194 ? 8.691 14.101 5.193 1.00 91.31 194 PRO A O 1
ATOM 1521 N N . ALA A 1 195 ? 6.960 15.151 6.170 1.00 90.06 195 ALA A N 1
ATOM 1522 C CA . ALA A 1 195 ? 6.129 13.955 6.280 1.00 90.06 195 ALA A CA 1
ATOM 1523 C C . ALA A 1 195 ? 5.744 13.413 4.900 1.00 90.06 195 ALA A C 1
ATOM 1525 O O . ALA A 1 195 ? 5.845 12.217 4.650 1.00 90.06 195 ALA A O 1
ATOM 1526 N N . LEU A 1 196 ? 5.365 14.308 3.988 1.00 93.06 196 LEU A N 1
ATOM 1527 C CA . LEU A 1 196 ? 5.030 13.949 2.617 1.00 93.06 196 LEU A CA 1
ATOM 1528 C C . LEU A 1 196 ? 6.229 13.358 1.861 1.00 93.06 196 LEU A C 1
ATOM 1530 O O . LEU A 1 196 ? 6.074 12.351 1.180 1.00 93.06 196 LEU A O 1
ATOM 1534 N N . GLU A 1 197 ? 7.422 13.942 2.004 1.00 94.25 197 GLU A N 1
ATOM 1535 C CA . GLU A 1 197 ? 8.631 13.418 1.344 1.00 94.25 197 GLU A CA 1
ATOM 1536 C C . GLU A 1 197 ? 9.010 12.018 1.851 1.00 94.25 197 GLU A C 1
ATOM 1538 O O . GLU A 1 197 ? 9.409 11.152 1.067 1.00 94.25 197 GLU A O 1
ATOM 1543 N N . ALA A 1 198 ? 8.851 11.771 3.155 1.00 92.88 198 ALA A N 1
ATOM 1544 C CA . ALA A 1 198 ? 9.066 10.448 3.733 1.00 92.88 198 ALA A CA 1
ATOM 1545 C C . ALA A 1 198 ? 8.076 9.417 3.162 1.00 92.88 198 ALA A C 1
ATOM 1547 O O . ALA A 1 198 ? 8.484 8.311 2.807 1.00 92.88 198 ALA A O 1
ATOM 1548 N N . GLU A 1 199 ? 6.799 9.786 3.013 1.00 93.56 199 GLU A N 1
ATOM 1549 C CA . GLU A 1 199 ? 5.785 8.897 2.435 1.00 93.56 199 GLU A CA 1
ATOM 1550 C C . GLU A 1 199 ? 6.000 8.632 0.941 1.00 93.56 199 GLU A C 1
ATOM 1552 O O . GLU A 1 199 ? 5.841 7.495 0.506 1.00 93.56 199 GLU A O 1
ATOM 1557 N N . LEU A 1 200 ? 6.415 9.632 0.158 1.00 94.56 200 LEU A N 1
ATOM 1558 C CA . LEU A 1 200 ? 6.771 9.444 -1.255 1.00 94.56 200 LEU A CA 1
ATOM 1559 C C . LEU A 1 200 ? 7.965 8.494 -1.414 1.00 94.56 200 LEU A C 1
ATOM 1561 O O . LEU A 1 200 ? 7.948 7.620 -2.278 1.00 94.56 200 LEU A O 1
ATOM 1565 N N . THR A 1 201 ? 8.968 8.618 -0.541 1.00 93.12 201 THR A N 1
ATOM 1566 C CA . THR A 1 201 ? 10.133 7.720 -0.529 1.00 93.12 201 THR A CA 1
ATOM 1567 C C . THR A 1 201 ? 9.728 6.285 -0.195 1.00 93.12 201 THR A C 1
ATOM 1569 O O . THR A 1 201 ? 10.161 5.341 -0.856 1.00 93.12 201 THR A O 1
ATOM 1572 N N . ALA A 1 202 ? 8.883 6.094 0.821 1.00 90.62 202 ALA A N 1
ATOM 1573 C CA . ALA A 1 202 ? 8.390 4.768 1.177 1.00 90.62 202 ALA A CA 1
ATOM 1574 C C . ALA A 1 202 ? 7.494 4.179 0.083 1.00 90.62 202 ALA A C 1
ATOM 1576 O O . ALA A 1 202 ? 7.604 2.994 -0.220 1.00 90.62 202 ALA A O 1
ATOM 1577 N N . PHE A 1 203 ? 6.650 5.002 -0.540 1.00 93.62 203 PHE A N 1
ATOM 1578 C CA . PHE A 1 203 ? 5.812 4.599 -1.662 1.00 93.62 203 PHE A CA 1
ATOM 1579 C C . PHE A 1 203 ? 6.649 4.003 -2.790 1.00 93.62 203 PHE A C 1
ATOM 1581 O O . PHE A 1 203 ? 6.454 2.838 -3.119 1.00 93.62 203 PHE A O 1
ATOM 1588 N N . THR A 1 204 ? 7.636 4.734 -3.315 1.00 90.56 204 THR A N 1
ATOM 1589 C CA . THR A 1 204 ? 8.466 4.241 -4.427 1.00 90.56 204 THR A CA 1
ATOM 1590 C C . THR A 1 204 ? 9.348 3.057 -4.040 1.00 90.56 204 THR A C 1
ATOM 1592 O O . THR A 1 204 ? 9.537 2.152 -4.847 1.00 90.56 204 THR A O 1
ATOM 1595 N N . THR A 1 205 ? 9.829 3.004 -2.794 1.00 89.06 205 THR A N 1
ATOM 1596 C CA . THR A 1 205 ? 10.599 1.860 -2.268 1.00 89.06 205 THR A CA 1
ATOM 1597 C C . THR A 1 205 ? 9.771 0.572 -2.225 1.00 89.06 205 THR A C 1
ATOM 1599 O O . THR A 1 205 ? 10.310 -0.517 -2.415 1.00 89.06 205 THR A O 1
ATOM 1602 N N . HIS A 1 206 ? 8.467 0.683 -1.962 1.00 88.38 206 HIS A N 1
ATOM 1603 C CA . HIS A 1 206 ? 7.557 -0.453 -1.816 1.00 88.38 206 HIS A CA 1
ATOM 1604 C C . HIS A 1 206 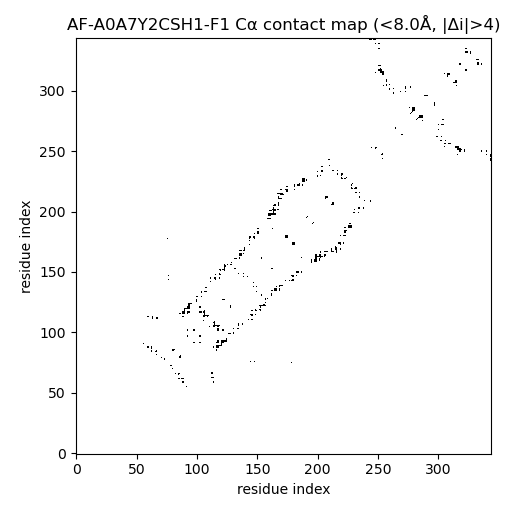? 6.672 -0.700 -3.044 1.00 88.38 206 HIS A C 1
ATOM 1606 O O . HIS A 1 206 ? 5.790 -1.568 -2.979 1.00 88.38 206 HIS A O 1
ATOM 1612 N N . LEU A 1 207 ? 6.864 0.044 -4.140 1.00 86.75 207 LEU A N 1
ATOM 1613 C CA . LEU A 1 207 ? 6.211 -0.261 -5.410 1.00 86.75 207 LEU A CA 1
ATOM 1614 C C . LEU A 1 207 ? 6.700 -1.636 -5.889 1.00 86.75 207 LEU A C 1
ATOM 1616 O O . LEU A 1 207 ? 7.894 -1.924 -5.909 1.00 86.75 207 LEU A O 1
ATOM 1620 N N . GLY A 1 208 ? 5.737 -2.522 -6.151 1.00 72.50 208 GLY A N 1
ATOM 1621 C CA . GLY A 1 208 ? 5.967 -3.919 -6.520 1.00 72.50 208 GLY A CA 1
ATOM 1622 C C . GLY A 1 208 ? 6.063 -4.111 -8.033 1.00 72.50 208 GLY A C 1
ATOM 1623 O O . GLY A 1 208 ? 6.705 -3.340 -8.724 1.00 72.50 208 GLY A O 1
ATOM 1624 N N . SER A 1 209 ? 5.424 -5.154 -8.565 1.00 65.94 209 SER A N 1
ATOM 1625 C CA . SER A 1 209 ? 5.286 -5.368 -10.014 1.00 65.94 209 SER A CA 1
ATOM 1626 C C . SER A 1 209 ? 4.269 -4.410 -10.652 1.00 65.94 209 SER A C 1
ATOM 1628 O O . SER A 1 209 ? 3.417 -3.859 -9.951 1.00 65.94 209 SER A O 1
ATOM 1630 N N . ALA A 1 210 ? 4.291 -4.290 -11.984 1.00 59.72 210 ALA A N 1
ATOM 1631 C CA . ALA A 1 210 ? 3.385 -3.416 -12.737 1.00 59.72 210 ALA A CA 1
ATOM 1632 C C . ALA A 1 210 ? 1.890 -3.740 -12.527 1.00 59.72 210 ALA A C 1
ATOM 1634 O O . ALA A 1 210 ? 1.074 -2.834 -12.459 1.00 59.72 210 ALA A O 1
ATOM 1635 N N . ASP A 1 211 ? 1.503 -5.002 -12.305 1.00 60.47 211 ASP A N 1
ATOM 1636 C CA . ASP A 1 211 ? 0.089 -5.338 -12.034 1.00 60.47 211 ASP A CA 1
ATOM 1637 C C . ASP A 1 211 ? -0.480 -4.626 -10.786 1.00 6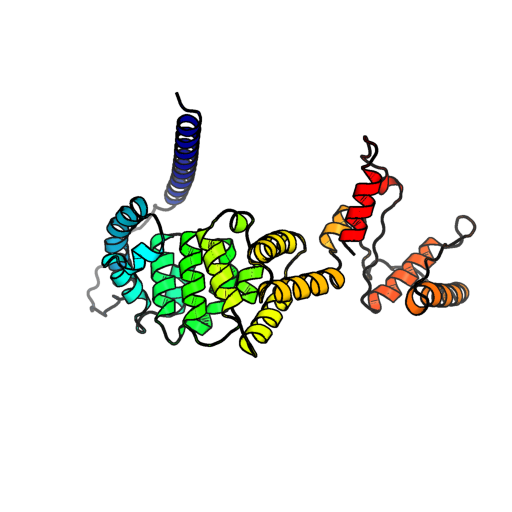0.47 211 ASP A C 1
ATOM 1639 O O . ASP A 1 211 ? -1.676 -4.335 -10.709 1.00 60.47 211 ASP A O 1
ATOM 1643 N N . SER A 1 212 ? 0.367 -4.314 -9.799 1.00 68.81 212 SER A N 1
ATOM 1644 C CA . SER A 1 212 ? -0.047 -3.547 -8.621 1.00 68.81 212 SER A CA 1
ATOM 1645 C C . SER A 1 212 ? -0.150 -2.048 -8.916 1.00 68.81 212 SER A C 1
ATOM 1647 O O . SER A 1 212 ? -0.887 -1.352 -8.216 1.00 68.81 212 SER A O 1
ATOM 1649 N N . SER A 1 213 ? 0.549 -1.534 -9.936 1.00 81.44 213 SER A N 1
ATOM 1650 C CA . SER A 1 213 ? 0.568 -0.101 -10.246 1.00 81.44 213 SER A CA 1
ATOM 1651 C C . SER A 1 213 ? -0.755 0.392 -10.832 1.00 81.44 213 SER A C 1
ATOM 1653 O O . SER A 1 213 ? -1.157 1.514 -10.531 1.00 81.44 213 SER A O 1
ATOM 1655 N N . ASP A 1 214 ? -1.502 -0.450 -11.552 1.00 87.00 214 ASP A N 1
ATOM 1656 C CA . ASP A 1 214 ? -2.818 -0.087 -12.096 1.00 87.00 214 ASP A CA 1
ATOM 1657 C C . ASP A 1 214 ? -3.855 0.197 -10.999 1.00 87.00 214 ASP A C 1
ATOM 1659 O O . ASP A 1 214 ? -4.565 1.206 -11.046 1.00 87.00 214 ASP A O 1
ATOM 1663 N N . ASN A 1 215 ? -3.920 -0.650 -9.964 1.00 90.44 215 ASN A N 1
ATOM 1664 C CA . ASN A 1 215 ? -4.818 -0.422 -8.826 1.00 90.44 215 ASN A CA 1
ATOM 1665 C C . ASN A 1 215 ? -4.415 0.830 -8.040 1.00 90.44 215 ASN A C 1
ATOM 1667 O O . ASN A 1 215 ? -5.272 1.620 -7.641 1.00 90.44 215 ASN A O 1
ATOM 1671 N N . VAL A 1 216 ? -3.109 1.025 -7.840 1.00 93.94 216 VAL A N 1
ATOM 1672 C CA . VAL A 1 216 ? -2.558 2.214 -7.182 1.00 93.94 216 VAL A CA 1
ATOM 1673 C C . VAL A 1 216 ? -2.922 3.474 -7.964 1.00 93.94 216 VAL A C 1
ATOM 1675 O O . VAL A 1 216 ? -3.448 4.423 -7.384 1.00 93.94 216 VAL A O 1
ATOM 1678 N N . ARG A 1 217 ? -2.714 3.472 -9.285 1.00 94.19 217 ARG A N 1
ATOM 1679 C CA . ARG A 1 217 ? -3.081 4.569 -10.186 1.00 94.19 217 ARG A CA 1
ATOM 1680 C C . ARG A 1 217 ? -4.562 4.899 -10.076 1.00 94.19 217 ARG A C 1
ATOM 1682 O O . ARG A 1 217 ? -4.900 6.055 -9.845 1.00 94.19 217 ARG A O 1
ATOM 1689 N N . ALA A 1 218 ? -5.434 3.894 -10.150 1.00 94.31 218 ALA A N 1
ATOM 1690 C CA . ALA A 1 218 ? -6.877 4.097 -10.049 1.00 94.31 218 ALA A CA 1
ATOM 1691 C C . ALA A 1 218 ? -7.291 4.732 -8.707 1.00 94.31 218 ALA A C 1
ATOM 1693 O O . ALA A 1 218 ? -8.155 5.611 -8.673 1.00 94.31 218 ALA A O 1
ATOM 1694 N N . VAL A 1 219 ? -6.662 4.320 -7.599 1.00 95.38 219 VAL A N 1
ATOM 1695 C CA . VAL A 1 219 ? -6.871 4.939 -6.280 1.00 95.38 219 VAL A CA 1
ATOM 1696 C C . VAL A 1 219 ? -6.394 6.391 -6.271 1.00 95.38 219 VAL A C 1
ATOM 1698 O O . VAL A 1 219 ? -7.126 7.266 -5.809 1.00 95.38 219 VAL A O 1
ATOM 1701 N N . LEU A 1 220 ? -5.199 6.6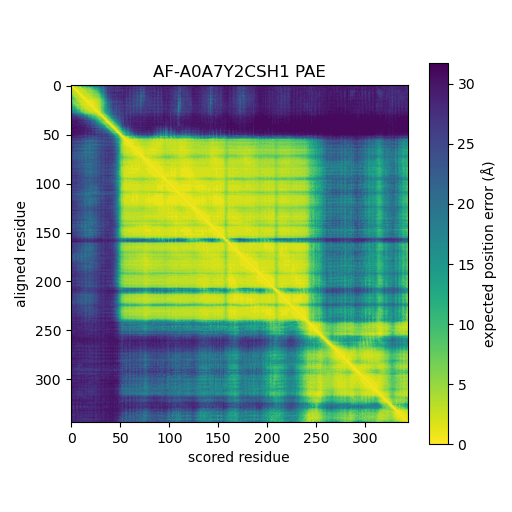71 -6.790 1.00 96.06 220 LEU A N 1
ATOM 1702 C CA . LEU A 1 220 ? -4.635 8.021 -6.808 1.00 96.06 220 LEU A CA 1
ATOM 1703 C C . LEU A 1 220 ? -5.421 8.981 -7.713 1.00 96.06 220 LEU A C 1
ATOM 1705 O O . LEU A 1 220 ? -5.617 10.138 -7.347 1.00 96.06 220 LEU A O 1
ATOM 1709 N N . ASP A 1 221 ? -5.929 8.502 -8.847 1.00 95.38 221 ASP A N 1
ATOM 1710 C CA . ASP A 1 221 ? -6.765 9.297 -9.749 1.00 95.38 221 ASP A CA 1
ATOM 1711 C C . ASP A 1 221 ? -8.068 9.735 -9.086 1.00 95.38 221 ASP A C 1
ATOM 1713 O O . ASP A 1 221 ? -8.485 10.886 -9.217 1.00 95.38 221 ASP A O 1
ATOM 1717 N N . LEU A 1 222 ? -8.688 8.837 -8.318 1.00 94.94 222 LEU A N 1
ATOM 1718 C CA . LEU A 1 222 ? -9.908 9.141 -7.579 1.00 94.94 222 LEU A CA 1
ATOM 1719 C C . LEU A 1 222 ? -9.645 9.948 -6.294 1.00 94.94 222 LEU A C 1
ATOM 1721 O O . LEU A 1 222 ? -10.568 10.559 -5.747 1.00 94.94 222 LEU A O 1
ATOM 1725 N N . ALA A 1 223 ? -8.404 9.959 -5.800 1.00 93.75 223 ALA A N 1
ATOM 1726 C CA . ALA A 1 223 ? -8.003 10.784 -4.667 1.00 93.75 223 ALA A CA 1
ATOM 1727 C C . ALA A 1 223 ? -7.876 12.278 -5.038 1.00 93.75 223 ALA A C 1
ATOM 1729 O O . ALA A 1 223 ? -8.133 13.128 -4.189 1.00 93.75 223 ALA A O 1
ATOM 1730 N N . GLY A 1 224 ? -7.580 12.607 -6.301 1.00 90.62 224 GLY A N 1
ATOM 1731 C CA . GLY A 1 224 ? -7.636 13.974 -6.841 1.00 90.62 224 GLY A CA 1
ATOM 1732 C C . GLY A 1 224 ? -6.279 14.670 -7.026 1.00 90.62 224 GLY A C 1
ATOM 1733 O O . GLY A 1 224 ? -5.216 14.057 -6.961 1.00 90.62 224 GLY A O 1
ATOM 1734 N N . ASP A 1 225 ? -6.310 15.980 -7.290 1.00 84.12 225 ASP A N 1
ATOM 1735 C CA . ASP A 1 225 ? -5.158 16.749 -7.805 1.00 84.12 225 ASP A CA 1
ATOM 1736 C C . ASP A 1 225 ? -4.291 17.434 -6.726 1.00 84.12 225 ASP A C 1
ATOM 1738 O O . ASP A 1 225 ? -3.400 18.215 -7.048 1.00 84.12 225 ASP A O 1
ATOM 1742 N N . GLY A 1 226 ? -4.543 17.148 -5.443 1.00 91.06 226 GLY A N 1
ATOM 1743 C CA . GLY A 1 226 ? -3.753 17.635 -4.306 1.00 91.06 226 GLY A CA 1
ATOM 1744 C C . GLY A 1 226 ? -2.430 16.880 -4.136 1.00 91.06 226 GLY A C 1
ATOM 1745 O O . GLY A 1 226 ? -1.685 16.662 -5.090 1.00 91.06 226 GLY A O 1
ATOM 1746 N N . GLN A 1 227 ? -2.131 16.418 -2.917 1.00 93.69 227 GLN A N 1
ATOM 1747 C CA . GLN A 1 227 ? -0.902 15.641 -2.685 1.00 93.69 227 GLN A CA 1
ATOM 1748 C C . GLN A 1 227 ? -0.890 14.311 -3.454 1.00 93.69 227 GLN A C 1
ATOM 1750 O O . GLN A 1 227 ? 0.181 13.805 -3.782 1.00 93.69 227 GLN A O 1
ATOM 1755 N N . ALA A 1 228 ? -2.060 13.782 -3.828 1.00 95.56 228 ALA A N 1
ATOM 1756 C CA . ALA A 1 228 ? -2.184 12.606 -4.690 1.00 95.56 228 ALA A CA 1
ATOM 1757 C C . ALA A 1 228 ? -1.527 12.805 -6.066 1.00 95.56 228 ALA A C 1
ATOM 1759 O O . ALA A 1 228 ? -0.978 11.847 -6.608 1.00 95.56 228 ALA A O 1
ATOM 1760 N N . ALA A 1 229 ? -1.492 14.031 -6.606 1.00 95.56 229 ALA A N 1
ATOM 1761 C CA . ALA A 1 229 ? -0.759 14.319 -7.839 1.00 95.56 229 ALA A CA 1
ATOM 1762 C C . ALA A 1 229 ? 0.732 13.981 -7.705 1.00 95.56 229 ALA A C 1
ATOM 1764 O O . ALA A 1 229 ? 1.296 13.360 -8.597 1.00 95.56 229 ALA A O 1
ATOM 1765 N N . ARG A 1 230 ? 1.343 14.257 -6.547 1.00 96.31 230 ARG A N 1
ATOM 1766 C CA . ARG A 1 230 ? 2.758 13.937 -6.311 1.00 96.31 230 ARG A CA 1
ATOM 1767 C C . ARG A 1 230 ? 3.032 12.438 -6.245 1.00 96.31 230 ARG A C 1
ATOM 1769 O O . ARG A 1 230 ? 4.070 11.993 -6.721 1.00 96.31 230 ARG A O 1
ATOM 1776 N N . PHE A 1 231 ? 2.106 11.657 -5.688 1.00 96.19 231 PHE A N 1
ATOM 1777 C CA . PHE A 1 231 ? 2.204 10.196 -5.731 1.00 96.19 231 PHE A CA 1
ATOM 1778 C C . PHE A 1 231 ? 2.033 9.662 -7.159 1.00 96.19 231 PHE A C 1
ATOM 1780 O O . PHE A 1 231 ? 2.717 8.713 -7.524 1.00 96.19 231 PHE A O 1
ATOM 1787 N N . ARG A 1 232 ? 1.174 10.278 -7.988 1.00 95.44 232 ARG A N 1
ATOM 1788 C CA . ARG A 1 232 ? 1.053 9.919 -9.414 1.00 95.44 232 ARG A CA 1
ATOM 1789 C C . ARG A 1 232 ? 2.318 10.246 -10.193 1.00 95.44 232 ARG A C 1
ATOM 1791 O O . ARG A 1 232 ? 2.762 9.414 -10.972 1.00 95.44 232 ARG A O 1
ATOM 1798 N N . ASP A 1 233 ? 2.918 11.407 -9.955 1.00 94.56 233 ASP A N 1
ATOM 1799 C CA . ASP A 1 233 ? 4.187 11.779 -10.582 1.00 94.56 233 ASP A CA 1
ATOM 1800 C C . ASP A 1 233 ? 5.293 10.784 -10.205 1.00 94.56 233 ASP A C 1
ATOM 1802 O O . ASP A 1 233 ? 5.976 10.266 -11.085 1.00 94.56 233 ASP A O 1
ATOM 1806 N N . ALA A 1 234 ? 5.394 10.431 -8.917 1.00 93.62 234 ALA A N 1
ATOM 1807 C CA . ALA A 1 234 ? 6.334 9.420 -8.437 1.00 93.62 234 ALA A CA 1
ATOM 1808 C C . ALA A 1 234 ? 6.063 8.026 -9.034 1.00 93.62 234 ALA A C 1
ATOM 1810 O O . ALA A 1 234 ? 7.004 7.305 -9.354 1.00 93.62 234 ALA A O 1
ATOM 1811 N N . LEU A 1 235 ? 4.791 7.650 -9.216 1.00 93.06 235 LEU A N 1
ATOM 1812 C CA . LEU A 1 235 ? 4.411 6.402 -9.882 1.00 93.06 235 LEU A CA 1
ATOM 1813 C C . LEU A 1 235 ? 4.833 6.401 -11.355 1.00 93.06 235 LEU A C 1
ATOM 1815 O O . LEU A 1 235 ? 5.387 5.416 -11.823 1.00 93.06 235 LEU A O 1
ATOM 1819 N N . ASN A 1 236 ? 4.601 7.501 -12.071 1.00 90.44 236 ASN A N 1
ATOM 1820 C CA . ASN A 1 236 ? 4.961 7.628 -13.482 1.00 90.44 236 ASN A CA 1
ATOM 1821 C C . ASN A 1 236 ? 6.485 7.619 -13.683 1.00 90.44 236 ASN A C 1
ATOM 1823 O O . ASN A 1 236 ? 6.973 7.019 -14.637 1.00 90.44 236 ASN A O 1
ATOM 1827 N N . GLU A 1 237 ? 7.246 8.260 -12.791 1.00 89.44 237 GLU A N 1
ATOM 1828 C CA . GLU A 1 237 ? 8.714 8.212 -12.803 1.00 89.44 237 GLU A CA 1
ATOM 1829 C C . GLU A 1 237 ? 9.235 6.801 -12.494 1.00 89.44 237 GLU A C 1
ATOM 1831 O O . GLU A 1 237 ? 10.147 6.302 -13.160 1.00 89.44 237 GLU A O 1
ATOM 1836 N N . TRP A 1 238 ? 8.629 6.130 -11.512 1.00 87.81 238 TRP A N 1
ATOM 1837 C CA . TRP A 1 238 ? 8.960 4.748 -11.183 1.00 87.81 238 TRP A CA 1
ATOM 1838 C C . TRP A 1 238 ? 8.665 3.805 -12.355 1.00 87.81 238 TRP A C 1
ATOM 1840 O O . TRP A 1 238 ? 9.547 3.045 -12.737 1.00 87.81 238 TRP A O 1
ATOM 1850 N N . GLU A 1 239 ? 7.490 3.900 -12.984 1.00 83.19 239 GLU A N 1
ATOM 1851 C CA . GLU A 1 239 ? 7.139 3.080 -14.150 1.00 83.19 239 GLU A CA 1
ATOM 1852 C C . GLU A 1 239 ? 8.034 3.375 -15.353 1.00 83.19 239 GLU A C 1
ATOM 1854 O O . GLU A 1 239 ? 8.506 2.449 -15.999 1.00 83.19 239 GLU A O 1
ATOM 1859 N N . GLY A 1 240 ? 8.342 4.647 -15.622 1.00 77.31 240 GLY A N 1
ATOM 1860 C CA . GLY A 1 240 ? 9.244 5.030 -16.712 1.00 77.31 240 GLY A CA 1
ATOM 1861 C C . GLY A 1 240 ? 10.698 4.587 -16.508 1.00 77.31 240 GLY A C 1
ATOM 1862 O O . GLY A 1 240 ? 11.490 4.639 -17.447 1.00 77.31 240 GLY A O 1
ATOM 1863 N N . SER A 1 241 ? 11.064 4.169 -15.294 1.00 76.12 241 SER A N 1
ATOM 1864 C CA . SER A 1 241 ? 12.374 3.594 -14.971 1.00 76.12 241 SER A CA 1
ATOM 1865 C C . SER A 1 241 ? 12.330 2.083 -14.716 1.00 76.12 241 SER A C 1
ATOM 1867 O O . SER A 1 241 ? 13.390 1.472 -14.554 1.00 76.12 241 SER A O 1
ATOM 1869 N N . HIS A 1 242 ? 11.141 1.469 -14.695 1.00 73.38 242 HIS A N 1
ATOM 1870 C CA . HIS A 1 242 ? 10.944 0.050 -14.413 1.00 73.38 242 HIS A CA 1
ATOM 1871 C C . HIS A 1 242 ? 10.531 -0.725 -15.658 1.00 73.38 242 HIS A C 1
ATOM 1873 O O . HIS A 1 242 ? 9.392 -0.683 -16.107 1.00 73.38 242 HIS A O 1
ATOM 1879 N N . THR A 1 243 ? 11.447 -1.561 -16.134 1.00 75.88 243 THR A N 1
ATOM 1880 C CA . THR A 1 243 ? 11.140 -2.583 -17.132 1.00 75.88 243 THR A CA 1
ATOM 1881 C C . THR A 1 243 ? 10.457 -3.784 -16.464 1.00 75.88 243 THR A C 1
ATOM 1883 O O . THR A 1 243 ? 11.042 -4.446 -15.601 1.00 75.88 243 THR A O 1
ATOM 1886 N N . ASP A 1 244 ? 9.238 -4.121 -16.891 1.00 74.88 244 ASP A N 1
ATOM 1887 C CA . ASP A 1 244 ? 8.500 -5.299 -16.428 1.00 74.88 244 ASP A CA 1
ATOM 1888 C C . ASP A 1 244 ? 9.015 -6.574 -17.114 1.00 74.88 244 ASP A C 1
ATOM 1890 O O . ASP A 1 244 ? 8.485 -7.083 -18.108 1.00 74.88 244 ASP A O 1
ATOM 1894 N N . VAL A 1 245 ? 10.077 -7.120 -16.527 1.00 77.50 245 VAL A N 1
ATOM 1895 C CA . VAL A 1 245 ? 10.713 -8.381 -16.924 1.00 77.50 245 VAL A CA 1
ATOM 1896 C C . VAL A 1 245 ? 9.711 -9.544 -16.939 1.00 77.50 245 VAL A C 1
ATOM 1898 O O . VAL A 1 245 ? 9.789 -10.406 -17.814 1.00 77.50 245 VAL A O 1
ATOM 1901 N N . ALA A 1 246 ? 8.753 -9.598 -16.009 1.00 74.38 246 ALA A N 1
ATOM 1902 C CA . ALA A 1 246 ? 7.800 -10.706 -15.943 1.00 74.38 246 ALA A CA 1
ATOM 1903 C C . ALA A 1 246 ? 6.837 -10.670 -17.136 1.00 74.38 246 ALA A C 1
ATOM 1905 O O . ALA A 1 246 ? 6.649 -11.686 -17.812 1.00 74.38 246 ALA A O 1
ATOM 1906 N N . LYS A 1 247 ? 6.295 -9.492 -17.454 1.00 75.81 247 LYS A N 1
ATOM 1907 C CA . LYS A 1 247 ? 5.443 -9.282 -18.627 1.00 75.81 247 LYS A CA 1
ATOM 1908 C C . LYS A 1 247 ? 6.206 -9.521 -19.925 1.00 75.81 247 LYS A C 1
ATOM 1910 O O . LYS A 1 247 ? 5.718 -10.269 -20.775 1.00 75.81 247 LYS A O 1
ATOM 1915 N N . LEU A 1 248 ? 7.432 -9.007 -20.055 1.00 81.50 248 LEU A N 1
ATOM 1916 C CA . LEU A 1 248 ? 8.296 -9.299 -21.204 1.00 81.50 248 LEU A CA 1
ATOM 1917 C C . LEU A 1 248 ? 8.516 -10.809 -21.376 1.00 81.50 248 LEU A C 1
ATOM 1919 O O . LEU A 1 248 ? 8.379 -11.330 -22.483 1.00 81.50 248 LEU A O 1
ATOM 1923 N N . ALA A 1 249 ? 8.760 -11.553 -20.296 1.00 82.81 249 ALA A N 1
ATOM 1924 C CA . ALA A 1 249 ? 8.938 -13.004 -20.360 1.00 82.81 249 ALA A CA 1
ATOM 1925 C C . ALA A 1 249 ? 7.697 -13.760 -20.881 1.00 82.81 249 ALA A C 1
ATOM 1927 O O . ALA A 1 249 ? 7.843 -14.843 -21.453 1.00 82.81 249 ALA A O 1
ATOM 1928 N N . THR A 1 250 ? 6.485 -13.202 -20.754 1.00 79.50 250 THR A N 1
ATOM 1929 C CA . THR A 1 250 ? 5.279 -13.788 -21.376 1.00 79.50 250 THR A CA 1
ATOM 1930 C C . THR A 1 250 ? 5.240 -13.589 -22.895 1.00 79.50 250 THR A C 1
ATOM 1932 O O . THR A 1 250 ? 4.746 -14.455 -23.623 1.00 79.50 250 THR A O 1
ATOM 1935 N N . LEU A 1 251 ? 5.801 -12.479 -23.383 1.00 79.62 251 LEU A N 1
ATOM 1936 C CA . LEU A 1 251 ? 5.756 -12.061 -24.788 1.00 79.62 251 LEU A CA 1
ATOM 1937 C C . LEU A 1 251 ? 6.935 -12.611 -25.606 1.00 79.62 251 LEU A C 1
ATOM 1939 O O . LEU A 1 251 ? 6.812 -12.823 -26.813 1.00 79.62 251 LEU A O 1
ATOM 1943 N N . GLY A 1 252 ? 8.062 -12.911 -24.959 1.00 83.75 252 GLY A N 1
ATOM 1944 C CA . GLY A 1 252 ? 9.285 -13.341 -25.630 1.00 83.75 252 GLY A CA 1
ATOM 1945 C C . GLY A 1 252 ? 10.212 -14.163 -24.743 1.00 83.75 252 GLY A C 1
ATOM 1946 O O . GLY A 1 252 ? 9.780 -15.025 -23.978 1.00 83.75 252 GLY A O 1
ATOM 1947 N N . SER A 1 253 ? 11.509 -13.980 -24.940 1.00 86.31 253 SER A N 1
ATOM 1948 C CA . SER A 1 253 ? 12.564 -14.657 -24.200 1.00 86.31 253 SER A CA 1
ATOM 1949 C C . SER A 1 253 ? 13.527 -13.612 -23.665 1.00 86.31 253 SER A C 1
ATOM 1951 O O . SER A 1 253 ? 14.059 -12.803 -24.423 1.00 86.31 253 SER A O 1
ATOM 1953 N N . ILE A 1 254 ? 13.748 -13.641 -22.356 1.00 86.56 254 ILE A N 1
ATOM 1954 C CA . ILE A 1 254 ? 14.757 -12.817 -21.695 1.00 86.56 254 ILE A CA 1
ATOM 1955 C C . ILE A 1 254 ? 16.028 -13.640 -21.634 1.00 86.56 254 ILE A C 1
ATOM 1957 O O . ILE A 1 254 ? 15.998 -14.804 -21.236 1.00 86.56 254 ILE A O 1
ATOM 1961 N N . TRP A 1 255 ? 17.120 -13.065 -22.117 1.00 85.50 255 TRP A N 1
ATOM 1962 C CA . TRP A 1 255 ? 18.389 -13.774 -22.178 1.00 85.50 255 TRP A CA 1
ATOM 1963 C C . TRP A 1 255 ? 19.050 -13.779 -20.800 1.00 85.50 255 TRP A C 1
ATOM 1965 O O . TRP A 1 255 ? 18.984 -12.785 -20.080 1.00 85.50 255 TRP A O 1
ATOM 1975 N N . ASP A 1 256 ? 19.719 -14.873 -20.442 1.00 78.62 256 ASP A N 1
ATOM 1976 C CA . ASP A 1 256 ? 20.575 -14.935 -19.255 1.00 78.62 256 ASP A CA 1
ATOM 1977 C C . ASP A 1 256 ? 22.025 -14.637 -19.663 1.00 78.62 256 ASP A C 1
ATOM 1979 O O . ASP A 1 256 ? 22.513 -15.105 -20.695 1.00 78.62 256 ASP A O 1
ATOM 1983 N N . SER A 1 257 ? 22.739 -13.881 -18.832 1.00 67.62 257 SER A N 1
ATOM 1984 C CA . SER A 1 257 ? 24.165 -13.596 -19.033 1.00 67.62 257 SER A CA 1
ATOM 1985 C C . SER A 1 257 ? 25.046 -14.851 -18.977 1.00 67.62 257 SER A C 1
ATOM 1987 O O . SER A 1 257 ? 26.164 -14.845 -19.496 1.00 67.62 257 SER A O 1
ATOM 1989 N N . ASN A 1 258 ? 24.531 -15.950 -18.418 1.00 64.19 258 ASN A N 1
ATOM 1990 C CA . ASN A 1 258 ? 25.202 -17.247 -18.366 1.00 64.19 258 ASN A CA 1
ATOM 1991 C C . ASN A 1 258 ? 25.074 -18.082 -19.660 1.00 64.19 258 ASN A C 1
ATOM 1993 O O . ASN A 1 258 ? 25.813 -19.054 -19.826 1.00 64.19 258 ASN A O 1
ATOM 1997 N N . ASP A 1 259 ? 24.213 -17.702 -20.613 1.00 62.69 259 ASP A N 1
ATOM 1998 C CA . ASP A 1 259 ? 23.932 -18.481 -21.840 1.00 62.69 259 ASP A CA 1
ATOM 1999 C C . ASP A 1 259 ? 24.999 -18.345 -22.952 1.00 62.69 259 ASP A C 1
ATOM 2001 O O . ASP A 1 259 ? 24.813 -18.781 -24.093 1.00 62.69 259 ASP A O 1
ATOM 2005 N N . VAL A 1 260 ? 26.157 -17.759 -22.642 1.00 64.62 260 VAL A N 1
ATOM 2006 C CA . VAL A 1 260 ? 27.238 -17.440 -23.598 1.00 64.62 260 VAL A CA 1
ATOM 2007 C C . VAL A 1 260 ? 28.349 -18.498 -23.554 1.00 64.62 260 VAL A C 1
ATOM 2009 O O . VAL A 1 260 ? 29.533 -18.217 -23.744 1.00 64.62 260 VAL A O 1
ATOM 2012 N N . THR A 1 261 ? 27.999 -19.751 -23.271 1.00 57.94 261 THR A N 1
ATOM 2013 C CA . THR A 1 261 ? 28.984 -20.834 -23.175 1.00 57.94 261 THR A CA 1
ATOM 2014 C C . THR A 1 261 ? 29.467 -21.261 -24.568 1.00 57.94 261 THR A C 1
ATOM 2016 O O . THR A 1 261 ? 28.687 -21.627 -25.444 1.00 57.94 261 THR A O 1
ATOM 2019 N N . GLY A 1 262 ? 30.785 -21.203 -24.798 1.00 61.41 262 GLY A N 1
ATOM 2020 C CA . GLY A 1 262 ? 31.426 -21.720 -26.019 1.00 61.41 262 GLY A CA 1
ATOM 2021 C C . GLY A 1 262 ? 31.599 -20.732 -27.182 1.00 61.41 262 GLY A C 1
ATOM 2022 O O . GLY A 1 262 ? 32.060 -21.139 -28.249 1.00 61.41 262 GLY A O 1
ATOM 2023 N N . LEU A 1 263 ? 31.282 -19.447 -27.002 1.00 66.81 263 LEU A N 1
ATOM 2024 C CA . LEU A 1 263 ? 31.588 -18.402 -27.985 1.00 66.81 263 LEU A CA 1
ATOM 2025 C C . LEU A 1 263 ? 33.029 -17.904 -27.800 1.00 66.81 263 LEU A C 1
ATOM 2027 O O . LEU A 1 263 ? 33.386 -17.391 -26.745 1.00 66.81 263 LEU A O 1
ATOM 2031 N N . VAL A 1 264 ? 33.864 -18.057 -28.832 1.00 66.06 264 VAL A N 1
ATOM 2032 C CA . VAL A 1 264 ? 35.240 -17.537 -28.844 1.00 66.06 264 VAL A CA 1
ATOM 2033 C C . VAL A 1 264 ? 35.247 -16.174 -29.528 1.00 66.06 264 VAL A C 1
ATOM 2035 O O . VAL A 1 264 ? 34.890 -16.061 -30.703 1.00 66.06 264 VAL A O 1
ATOM 2038 N N . GLU A 1 265 ? 35.666 -15.138 -28.804 1.00 65.56 265 GLU A N 1
ATOM 2039 C CA . GLU A 1 265 ? 35.819 -13.795 -29.359 1.00 65.56 265 GLU A CA 1
ATOM 2040 C C . GLU A 1 265 ? 36.945 -13.761 -30.400 1.00 65.56 265 GLU A C 1
ATOM 2042 O O . GLU A 1 265 ? 38.119 -13.978 -30.101 1.00 65.56 265 GLU A O 1
ATOM 2047 N N . HIS A 1 266 ? 36.586 -13.470 -31.650 1.00 69.06 266 HIS A N 1
ATOM 2048 C CA . HIS A 1 266 ? 37.546 -13.226 -32.722 1.00 69.06 266 HIS A CA 1
ATOM 2049 C C . HIS A 1 266 ? 37.819 -11.720 -32.853 1.00 69.06 266 HIS A C 1
ATOM 2051 O O . HIS A 1 266 ? 36.896 -10.912 -32.756 1.00 69.06 266 HIS A O 1
ATOM 2057 N N . ALA A 1 267 ? 39.060 -11.319 -33.155 1.00 68.69 267 ALA A N 1
ATOM 2058 C CA . ALA A 1 267 ? 39.456 -9.905 -33.222 1.00 68.69 267 ALA A CA 1
ATOM 2059 C C . ALA A 1 267 ? 38.582 -9.058 -34.174 1.00 68.69 267 ALA A C 1
ATOM 2061 O O . ALA A 1 267 ? 38.265 -7.914 -33.864 1.00 68.69 267 ALA A O 1
ATOM 2062 N N . ALA A 1 268 ? 38.136 -9.641 -35.292 1.00 69.00 268 ALA A N 1
ATOM 2063 C CA . ALA A 1 268 ? 37.220 -8.991 -36.238 1.00 69.00 268 ALA A CA 1
ATOM 2064 C C . ALA A 1 268 ? 35.781 -8.828 -35.701 1.00 69.00 268 ALA A C 1
ATOM 2066 O O . ALA A 1 268 ? 35.082 -7.896 -36.087 1.00 69.00 268 ALA A O 1
ATOM 2067 N N . ALA A 1 269 ? 35.331 -9.718 -34.810 1.00 69.88 269 ALA A N 1
ATOM 2068 C CA . ALA A 1 269 ? 34.028 -9.590 -34.160 1.00 69.88 269 ALA A CA 1
ATOM 2069 C C . ALA A 1 269 ? 34.036 -8.445 -33.139 1.00 69.88 269 ALA A C 1
ATOM 2071 O O . ALA A 1 269 ? 33.053 -7.721 -33.041 1.00 69.88 269 ALA A O 1
ATOM 2072 N N . ARG A 1 27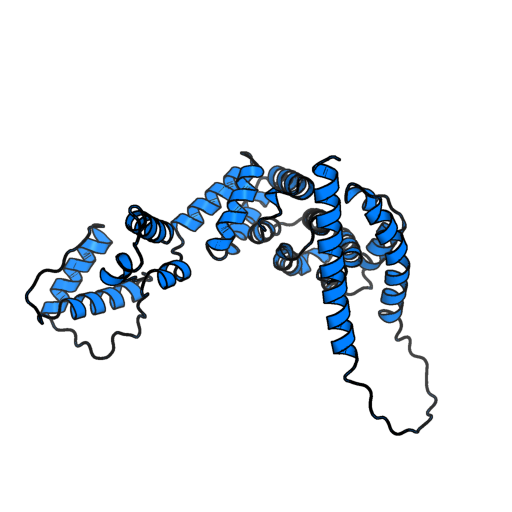0 ? 35.166 -8.229 -32.455 1.00 77.44 270 ARG A N 1
ATOM 2073 C CA . ARG A 1 270 ? 35.330 -7.166 -31.456 1.00 77.44 270 ARG A CA 1
ATOM 2074 C C . ARG A 1 270 ? 35.158 -5.760 -32.036 1.00 77.44 270 ARG A C 1
ATOM 2076 O O . ARG A 1 270 ? 34.400 -4.975 -31.488 1.00 77.44 270 ARG A O 1
ATOM 2083 N N . THR A 1 271 ? 35.774 -5.462 -33.181 1.00 79.31 271 THR A N 1
ATOM 2084 C CA . THR A 1 271 ? 35.609 -4.149 -33.837 1.00 79.31 271 THR A CA 1
ATOM 2085 C C . THR A 1 271 ? 34.160 -3.893 -34.260 1.00 79.31 271 THR A C 1
ATOM 2087 O O . THR A 1 271 ? 33.661 -2.780 -34.126 1.00 79.31 271 THR A O 1
ATOM 2090 N N . ASN A 1 272 ? 33.458 -4.928 -34.733 1.00 81.56 272 ASN A N 1
ATOM 2091 C CA . ASN A 1 272 ? 32.038 -4.807 -35.060 1.00 81.56 272 ASN A CA 1
ATOM 2092 C C . ASN A 1 272 ? 31.184 -4.619 -33.800 1.00 81.56 272 ASN A C 1
ATOM 2094 O O . ASN A 1 272 ? 30.257 -3.820 -33.830 1.00 81.56 272 ASN A O 1
ATOM 2098 N N . LEU A 1 273 ? 31.496 -5.317 -32.704 1.00 85.38 273 LEU A N 1
ATOM 2099 C CA . LEU A 1 273 ? 30.806 -5.173 -31.420 1.00 85.38 273 LEU A CA 1
ATOM 2100 C C . LEU A 1 273 ? 30.923 -3.752 -30.869 1.00 85.38 273 LEU A C 1
ATOM 2102 O O . LEU A 1 273 ? 29.896 -3.153 -30.579 1.00 85.38 273 LEU A O 1
ATOM 2106 N N . GLU A 1 274 ? 32.135 -3.194 -30.815 1.00 85.62 274 GLU A N 1
ATOM 2107 C CA . GLU A 1 274 ? 32.382 -1.822 -30.345 1.00 85.62 274 GLU A CA 1
ATOM 2108 C C . GLU A 1 274 ? 31.604 -0.791 -31.180 1.00 85.62 274 GLU A C 1
ATOM 2110 O O . GLU A 1 274 ? 31.009 0.144 -30.645 1.00 85.62 274 GLU A O 1
ATOM 2115 N N . HIS A 1 275 ? 31.557 -0.980 -32.503 1.00 87.25 275 HIS A N 1
ATOM 2116 C CA . HIS A 1 275 ? 30.789 -0.105 -33.386 1.00 87.25 275 HIS A CA 1
ATOM 2117 C C . HIS A 1 275 ? 29.275 -0.223 -33.147 1.00 87.25 275 HIS A C 1
ATOM 2119 O O . HIS A 1 275 ? 28.587 0.792 -33.072 1.00 87.25 275 HIS A O 1
ATOM 2125 N N . ILE A 1 276 ? 28.750 -1.445 -33.002 1.00 89.44 276 ILE A N 1
ATOM 2126 C CA . ILE A 1 276 ? 27.323 -1.671 -32.727 1.00 89.44 276 ILE A CA 1
ATOM 2127 C C . ILE A 1 276 ? 26.941 -1.101 -31.356 1.00 89.44 276 ILE A C 1
ATOM 2129 O O . ILE A 1 276 ? 25.906 -0.452 -31.243 1.00 89.44 276 ILE A O 1
ATOM 2133 N N . GLU A 1 277 ? 27.764 -1.323 -30.333 1.00 88.62 277 GLU A N 1
ATOM 2134 C CA . GLU A 1 277 ? 27.547 -0.806 -28.980 1.00 88.62 277 GLU A CA 1
ATOM 2135 C C . GLU A 1 277 ? 27.533 0.725 -28.967 1.00 88.62 277 GLU A C 1
ATOM 2137 O O . GLU A 1 277 ? 26.623 1.316 -28.394 1.00 88.62 277 GLU A O 1
ATOM 2142 N N . SER A 1 278 ? 28.474 1.376 -29.657 1.00 88.19 278 SER A N 1
ATOM 2143 C CA . SER A 1 278 ? 28.505 2.839 -29.788 1.00 88.19 278 SER A CA 1
ATOM 2144 C C . SER A 1 278 ? 27.236 3.387 -30.452 1.00 88.19 278 SER A C 1
ATOM 2146 O O . SER A 1 278 ? 26.604 4.311 -29.936 1.00 88.19 278 SER A O 1
ATOM 2148 N N . GLU A 1 279 ? 26.805 2.786 -31.565 1.00 91.25 279 GLU A N 1
ATOM 2149 C CA . GLU A 1 279 ? 25.584 3.214 -32.255 1.00 91.25 279 GLU A CA 1
ATOM 2150 C C . GLU A 1 279 ? 24.323 2.988 -31.405 1.00 91.25 279 GLU A C 1
ATOM 2152 O O . GLU A 1 279 ? 23.439 3.847 -31.376 1.00 91.25 279 GLU A O 1
ATOM 2157 N N . LEU A 1 280 ? 24.249 1.868 -30.683 1.00 88.75 280 LEU A N 1
ATOM 2158 C CA . LEU A 1 280 ? 23.085 1.503 -29.879 1.00 88.75 280 LEU A CA 1
ATOM 2159 C C . LEU A 1 280 ? 22.995 2.303 -28.571 1.00 88.75 280 LEU A C 1
ATOM 2161 O O . LEU A 1 280 ? 21.927 2.812 -28.239 1.00 88.75 280 LEU A O 1
ATOM 2165 N N . VAL A 1 281 ? 24.101 2.413 -27.832 1.00 85.69 281 VAL A N 1
ATOM 2166 C CA . VAL A 1 281 ? 24.128 2.964 -26.469 1.00 85.69 281 VAL A CA 1
ATOM 2167 C C . VAL A 1 281 ? 24.446 4.454 -26.470 1.00 85.69 281 VAL A C 1
ATOM 2169 O O . VAL A 1 281 ? 23.722 5.219 -25.844 1.00 85.69 281 VAL A O 1
ATOM 2172 N N . ALA A 1 282 ? 25.502 4.886 -27.167 1.00 83.12 282 ALA A N 1
ATOM 2173 C CA . ALA A 1 282 ? 25.934 6.285 -27.127 1.00 83.12 282 ALA A CA 1
ATOM 2174 C C . ALA A 1 282 ? 25.104 7.175 -28.062 1.00 83.12 282 ALA A C 1
ATOM 2176 O O . ALA A 1 282 ? 24.777 8.308 -27.716 1.00 83.12 282 ALA A O 1
ATOM 2177 N N . ASN A 1 283 ? 24.751 6.659 -29.242 1.00 85.50 283 ASN A N 1
ATOM 2178 C CA . ASN A 1 283 ? 23.989 7.413 -30.240 1.00 85.50 283 ASN A CA 1
ATOM 2179 C C . ASN A 1 283 ? 22.475 7.144 -30.189 1.00 85.50 283 ASN A C 1
ATOM 2181 O O . ASN A 1 283 ? 21.728 7.824 -30.896 1.00 85.50 283 ASN A O 1
ATOM 2185 N N . HIS A 1 284 ? 22.022 6.177 -29.380 1.00 84.88 284 HIS A N 1
ATOM 2186 C CA . HIS A 1 284 ? 20.619 5.761 -29.254 1.00 84.88 284 HIS A CA 1
ATOM 2187 C C . HIS A 1 284 ? 19.957 5.407 -30.600 1.00 84.88 284 HIS A C 1
ATOM 2189 O O . HIS A 1 284 ? 18.815 5.787 -30.871 1.00 84.88 284 HIS A O 1
ATOM 2195 N N . ARG A 1 285 ? 20.680 4.703 -31.483 1.00 86.62 285 ARG A N 1
ATOM 2196 C CA . ARG A 1 285 ? 20.205 4.331 -32.825 1.00 86.62 285 ARG A CA 1
ATOM 2197 C C . ARG A 1 285 ? 19.893 2.847 -32.936 1.00 86.62 285 ARG A C 1
ATOM 2199 O O . ARG A 1 285 ? 20.619 1.993 -32.437 1.00 86.62 285 ARG A O 1
ATOM 2206 N N . SER A 1 286 ? 18.833 2.526 -33.676 1.00 87.06 286 SER A N 1
ATOM 2207 C CA . SER A 1 286 ? 18.541 1.145 -34.063 1.00 87.06 286 SER A CA 1
ATOM 2208 C C . SER A 1 286 ? 19.587 0.637 -35.061 1.00 87.06 286 SER A C 1
ATOM 2210 O O . SER A 1 286 ? 19.876 1.300 -36.058 1.00 87.06 286 SER A O 1
ATOM 2212 N N . VAL A 1 287 ? 20.120 -0.565 -34.823 1.00 89.75 287 VAL A N 1
ATOM 2213 C CA . VAL A 1 287 ? 21.164 -1.180 -35.658 1.00 89.75 287 VAL A CA 1
ATOM 2214 C C . VAL A 1 287 ? 20.625 -2.428 -36.357 1.00 89.75 287 VAL A C 1
ATOM 2216 O O . VAL A 1 287 ? 19.985 -3.275 -35.738 1.00 89.75 287 VAL A O 1
ATOM 2219 N N . MET A 1 288 ? 20.923 -2.572 -37.652 1.00 89.69 288 MET A N 1
ATOM 2220 C CA . MET A 1 288 ? 20.572 -3.753 -38.444 1.00 89.69 288 MET A CA 1
ATOM 2221 C C . MET A 1 288 ? 21.833 -4.506 -38.880 1.00 89.69 288 MET A C 1
ATOM 2223 O O . MET A 1 288 ? 22.687 -3.959 -39.576 1.00 89.69 288 MET A O 1
ATOM 2227 N N . LEU A 1 289 ? 21.933 -5.786 -38.510 1.00 87.62 289 LEU A N 1
ATOM 2228 C CA . LEU A 1 289 ? 23.054 -6.649 -38.892 1.00 87.62 289 LEU A CA 1
ATOM 2229 C C . LEU A 1 289 ? 22.778 -7.367 -40.216 1.00 87.62 289 LEU A C 1
ATOM 2231 O O . LEU A 1 289 ? 21.907 -8.235 -40.299 1.00 87.62 289 LEU A O 1
ATOM 2235 N N . VAL A 1 290 ? 23.574 -7.056 -41.239 1.00 90.19 290 VAL A N 1
ATOM 2236 C CA . VAL A 1 290 ? 23.465 -7.637 -42.586 1.00 90.19 290 VAL A CA 1
ATOM 2237 C C . VAL A 1 290 ? 24.695 -8.490 -42.894 1.00 90.19 290 VAL A C 1
ATOM 2239 O O . VAL A 1 290 ? 25.817 -8.141 -42.545 1.00 90.19 290 VAL A O 1
ATOM 2242 N N . GLY A 1 291 ? 24.490 -9.637 -43.541 1.00 88.06 291 GLY A N 1
ATOM 2243 C CA . GLY A 1 291 ? 25.573 -10.524 -43.967 1.00 88.06 291 GLY A CA 1
ATOM 2244 C C . GLY A 1 291 ? 25.057 -11.881 -44.428 1.00 88.06 291 GLY A C 1
ATOM 2245 O O . GLY A 1 291 ? 23.889 -12.216 -44.204 1.00 88.06 291 GLY A O 1
ATOM 2246 N N . GLU A 1 292 ? 25.923 -12.690 -45.030 1.00 91.06 292 GLU A N 1
ATOM 2247 C CA . GLU A 1 292 ? 25.572 -14.025 -45.525 1.00 91.06 292 GLU A CA 1
ATOM 2248 C C . GLU A 1 292 ? 25.154 -14.986 -44.396 1.00 91.06 292 GLU A C 1
ATOM 2250 O O . GLU A 1 292 ? 25.338 -1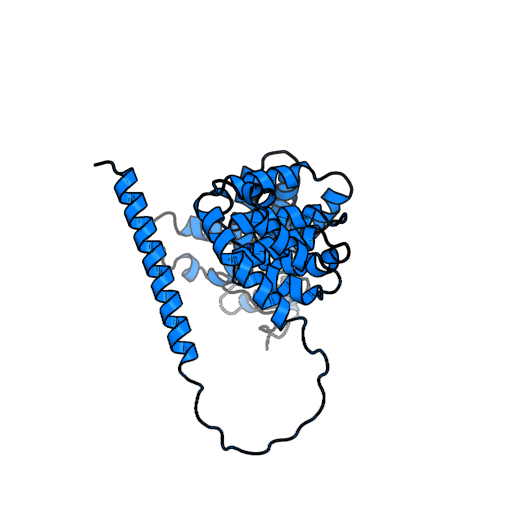4.736 -43.195 1.00 91.06 292 GLU A O 1
ATOM 2255 N N . ARG A 1 293 ? 24.521 -16.104 -44.754 1.00 87.56 293 ARG A N 1
ATOM 2256 C CA . ARG A 1 293 ? 24.148 -17.131 -43.775 1.00 87.56 293 ARG A CA 1
ATOM 2257 C C . ARG A 1 293 ? 25.417 -17.807 -43.244 1.00 87.56 293 ARG A C 1
ATOM 2259 O O . ARG A 1 293 ? 26.264 -18.213 -44.022 1.00 87.56 293 ARG A O 1
ATOM 2266 N N . GLY A 1 294 ? 25.534 -17.944 -41.923 1.00 83.69 294 GLY A N 1
ATOM 2267 C CA . GLY A 1 294 ? 26.673 -18.620 -41.286 1.00 83.69 294 GLY A CA 1
ATOM 2268 C C . GLY A 1 294 ? 27.849 -17.721 -40.887 1.00 83.69 294 GLY A C 1
ATOM 2269 O O . GLY A 1 294 ? 28.719 -18.185 -40.166 1.00 83.69 294 GLY A O 1
ATOM 2270 N N . VAL A 1 295 ? 27.845 -16.425 -41.227 1.00 85.75 295 VAL A N 1
ATOM 2271 C CA . VAL A 1 295 ? 28.938 -15.482 -40.872 1.00 85.75 295 VAL A CA 1
ATOM 2272 C C . VAL A 1 295 ? 28.992 -15.082 -39.387 1.00 85.75 295 VAL A C 1
ATOM 2274 O O . VAL A 1 295 ? 29.758 -14.204 -39.011 1.00 85.75 295 VAL A O 1
ATOM 2277 N N . GLY A 1 296 ? 28.152 -15.678 -38.535 1.00 83.56 296 GLY A N 1
ATOM 2278 C CA . GLY A 1 296 ? 28.170 -15.413 -37.093 1.00 83.56 296 GLY A CA 1
ATOM 2279 C C . GLY A 1 296 ? 27.363 -14.198 -36.616 1.00 83.56 296 GLY A C 1
ATOM 2280 O O . GLY A 1 296 ? 27.578 -13.752 -35.498 1.00 83.56 296 GLY A O 1
ATOM 2281 N N . LYS A 1 297 ? 26.390 -13.679 -37.383 1.00 87.88 297 LYS A N 1
ATOM 2282 C CA . LYS A 1 297 ? 25.522 -12.560 -36.932 1.00 87.88 297 LYS A CA 1
ATOM 2283 C C . LYS A 1 297 ? 24.897 -12.804 -35.549 1.00 87.88 297 LYS A C 1
ATOM 2285 O O . LYS A 1 297 ? 24.967 -11.949 -34.678 1.00 87.88 297 LYS A O 1
ATOM 2290 N N . THR A 1 298 ? 24.341 -13.996 -35.330 1.00 85.75 298 THR A N 1
ATOM 2291 C CA . THR A 1 298 ? 23.756 -14.389 -34.037 1.00 85.75 298 THR A CA 1
ATOM 2292 C C . THR A 1 298 ? 24.807 -14.479 -32.931 1.00 85.75 298 THR A C 1
ATOM 2294 O O . THR A 1 298 ? 24.517 -14.130 -31.794 1.00 85.75 298 THR A O 1
ATOM 2297 N N . ALA A 1 299 ? 26.032 -14.908 -33.256 1.00 85.12 299 ALA A N 1
ATOM 2298 C CA . ALA A 1 299 ? 27.141 -14.937 -32.306 1.00 85.12 299 ALA A CA 1
ATOM 2299 C C . ALA A 1 299 ? 27.522 -13.517 -31.855 1.00 85.12 299 ALA A C 1
ATOM 2301 O O . ALA A 1 299 ? 27.702 -13.290 -30.665 1.00 85.12 299 ALA A O 1
ATOM 2302 N N . VAL A 1 300 ? 27.552 -12.552 -32.783 1.00 86.38 300 VAL A N 1
ATOM 2303 C CA . VAL A 1 300 ? 27.781 -11.132 -32.470 1.00 86.38 300 VAL A CA 1
ATOM 2304 C C . VAL A 1 300 ? 26.674 -10.577 -31.567 1.00 86.38 300 VAL A C 1
ATOM 2306 O O . VAL A 1 300 ? 26.987 -9.971 -30.552 1.00 86.38 300 VAL A O 1
ATOM 2309 N N . ILE A 1 301 ? 25.392 -10.834 -31.859 1.00 87.69 301 ILE A N 1
ATOM 2310 C CA . ILE A 1 301 ? 24.286 -10.374 -30.991 1.00 87.69 301 ILE A CA 1
ATOM 2311 C C . ILE A 1 301 ? 24.398 -10.980 -29.584 1.00 87.69 301 ILE A C 1
ATOM 2313 O O . ILE A 1 301 ? 24.224 -10.267 -28.603 1.00 87.69 301 ILE A O 1
ATOM 2317 N N . ARG A 1 302 ? 24.734 -12.274 -29.469 1.00 86.94 302 ARG A N 1
ATOM 2318 C CA . ARG A 1 302 ? 24.933 -12.949 -28.171 1.00 86.94 302 ARG A CA 1
ATOM 2319 C C . ARG A 1 302 ? 26.081 -12.358 -27.360 1.00 86.94 302 ARG A C 1
ATOM 2321 O O . ARG A 1 302 ? 25.919 -12.161 -26.162 1.00 86.94 302 ARG A O 1
ATOM 2328 N N . LEU A 1 303 ? 27.202 -12.036 -28.002 1.00 86.00 303 LEU A N 1
ATOM 2329 C CA . LEU A 1 303 ? 28.331 -11.380 -27.338 1.00 86.00 303 LEU A CA 1
ATOM 2330 C C . LEU A 1 303 ? 27.980 -9.953 -26.890 1.00 86.00 303 LEU A C 1
ATOM 2332 O O . LEU A 1 303 ? 28.260 -9.592 -25.750 1.00 86.00 303 LEU A O 1
ATOM 2336 N N . LEU A 1 304 ? 27.309 -9.172 -27.745 1.00 87.50 304 LEU A N 1
ATOM 2337 C CA . LEU A 1 304 ? 26.845 -7.826 -27.396 1.00 87.50 304 LEU A CA 1
ATOM 2338 C C . LEU A 1 304 ? 25.878 -7.859 -26.210 1.00 87.50 304 LEU A C 1
ATOM 2340 O O . LEU A 1 304 ? 26.038 -7.101 -25.259 1.00 87.50 304 LEU A O 1
ATOM 2344 N N . ALA A 1 305 ? 24.898 -8.762 -26.250 1.00 87.50 305 ALA A N 1
ATOM 2345 C CA . ALA A 1 305 ? 23.925 -8.930 -25.181 1.00 87.50 305 ALA A CA 1
ATOM 2346 C C . ALA A 1 305 ? 24.602 -9.237 -23.841 1.00 87.50 305 ALA A C 1
ATOM 2348 O O . ALA A 1 305 ? 24.313 -8.582 -22.845 1.00 87.50 305 ALA A O 1
ATOM 2349 N N . ALA A 1 306 ? 25.565 -10.161 -23.837 1.00 85.38 306 ALA A N 1
ATOM 2350 C CA . ALA A 1 306 ? 26.343 -10.502 -22.652 1.00 85.38 306 ALA A CA 1
ATOM 2351 C C . ALA A 1 306 ? 27.096 -9.299 -22.065 1.00 85.38 306 ALA A C 1
ATOM 2353 O O . ALA A 1 306 ? 27.189 -9.142 -20.848 1.00 85.38 306 ALA A O 1
ATOM 2354 N N . GLN A 1 307 ? 27.658 -8.452 -22.930 1.00 84.06 307 GLN A N 1
ATOM 2355 C CA . GLN A 1 307 ? 28.380 -7.252 -22.520 1.00 84.06 307 GLN A CA 1
ATOM 2356 C C . GLN A 1 307 ? 27.438 -6.191 -21.941 1.00 84.06 307 GLN A C 1
ATOM 2358 O O . GLN A 1 307 ? 27.730 -5.645 -20.878 1.00 84.06 307 GLN A O 1
ATOM 2363 N N . LEU A 1 308 ? 26.298 -5.943 -22.587 1.00 87.12 308 LEU A N 1
ATOM 2364 C CA . LEU A 1 308 ? 25.288 -5.001 -22.101 1.00 87.12 308 LEU A CA 1
ATOM 2365 C C . LEU A 1 308 ? 24.674 -5.472 -20.776 1.00 87.12 308 LEU A C 1
ATOM 2367 O O . LEU A 1 308 ? 24.492 -4.677 -19.859 1.00 87.12 308 LEU A O 1
ATOM 2371 N N . GLN A 1 309 ? 24.447 -6.773 -20.604 1.00 85.81 309 GLN A N 1
ATOM 2372 C CA . GLN A 1 309 ? 23.953 -7.325 -19.339 1.00 85.81 309 GLN A CA 1
ATOM 2373 C C . GLN A 1 309 ? 24.914 -7.091 -18.170 1.00 85.81 309 GLN A C 1
ATOM 2375 O O . GLN A 1 309 ? 24.469 -6.777 -17.069 1.00 85.81 309 GLN A O 1
ATOM 2380 N N . LYS A 1 310 ? 26.236 -7.144 -18.398 1.00 83.06 310 LYS A N 1
ATOM 2381 C CA . LYS A 1 310 ? 27.231 -6.759 -17.375 1.00 83.06 310 LYS A CA 1
ATOM 2382 C C . LYS A 1 310 ? 27.137 -5.284 -16.977 1.00 83.06 310 LYS A C 1
ATOM 2384 O O . LYS A 1 310 ? 27.589 -4.924 -15.895 1.00 83.06 310 LYS A O 1
ATOM 2389 N N . GLN A 1 311 ? 26.571 -4.446 -17.840 1.00 83.44 311 GLN A N 1
ATOM 2390 C CA . GLN A 1 311 ? 26.312 -3.029 -17.587 1.00 83.44 311 GLN A CA 1
ATOM 2391 C C . GLN A 1 311 ? 24.900 -2.783 -17.014 1.00 83.44 311 GLN A C 1
ATOM 2393 O O . GLN A 1 311 ? 24.504 -1.633 -16.865 1.00 83.44 311 GLN A O 1
ATOM 2398 N N . GLY A 1 312 ? 24.145 -3.840 -16.686 1.00 81.25 312 GLY A N 1
ATOM 2399 C CA . GLY A 1 312 ? 22.812 -3.751 -16.080 1.00 81.25 312 GLY A CA 1
ATOM 2400 C C . GLY A 1 312 ? 21.645 -3.734 -17.069 1.00 81.25 312 GLY A C 1
ATOM 2401 O O . GLY A 1 312 ? 20.507 -3.554 -16.649 1.00 81.25 312 GLY A O 1
ATOM 2402 N N . TRP A 1 313 ? 21.890 -3.932 -18.367 1.00 86.38 313 TRP A N 1
ATOM 2403 C CA . TRP A 1 313 ? 20.820 -3.944 -19.367 1.00 86.38 313 TRP A CA 1
ATOM 2404 C C . TRP A 1 313 ? 20.040 -5.260 -19.367 1.00 86.38 313 TRP A C 1
ATOM 2406 O O . TRP A 1 313 ? 20.614 -6.345 -19.257 1.00 86.38 313 TRP A O 1
ATOM 2416 N N . ILE A 1 314 ? 18.732 -5.170 -19.603 1.00 85.81 314 ILE A N 1
ATOM 2417 C CA . ILE A 1 314 ? 17.872 -6.325 -19.878 1.00 85.81 314 ILE A CA 1
ATOM 2418 C C . ILE A 1 314 ? 17.831 -6.544 -21.392 1.00 85.81 314 ILE A C 1
ATOM 2420 O O . ILE A 1 314 ? 17.522 -5.632 -22.157 1.00 85.81 314 ILE A O 1
ATOM 2424 N N . VAL A 1 315 ? 18.137 -7.767 -21.834 1.00 87.88 315 VAL A N 1
ATOM 2425 C CA . VAL A 1 315 ? 18.082 -8.142 -23.252 1.00 87.88 315 VAL A CA 1
ATOM 2426 C C . VAL A 1 315 ? 16.875 -9.034 -23.487 1.00 87.88 315 VAL A C 1
ATOM 2428 O O . VAL A 1 315 ? 16.773 -10.135 -22.942 1.00 87.88 315 VAL A O 1
ATOM 2431 N N . PHE A 1 316 ? 15.973 -8.538 -24.324 1.00 89.31 316 PHE A N 1
ATOM 2432 C CA . PHE A 1 316 ? 14.716 -9.176 -24.668 1.00 89.31 316 PHE A CA 1
ATOM 2433 C C . PHE A 1 316 ? 14.683 -9.534 -26.155 1.00 89.31 316 PHE A C 1
ATOM 2435 O O . PHE A 1 316 ? 14.921 -8.689 -27.018 1.00 89.31 316 PHE A O 1
ATOM 2442 N N . GLU A 1 317 ? 14.356 -10.787 -26.463 1.00 88.44 317 GLU A N 1
ATOM 2443 C CA . GLU A 1 317 ? 14.153 -11.267 -27.826 1.00 88.44 317 GLU A CA 1
ATOM 2444 C C . GLU A 1 317 ? 12.710 -11.734 -28.014 1.00 88.44 317 GLU A C 1
ATOM 2446 O O . GLU A 1 317 ? 12.217 -12.599 -27.288 1.00 88.44 317 GLU A O 1
ATOM 2451 N N . THR A 1 318 ? 12.056 -11.236 -29.064 1.00 85.19 318 THR A N 1
ATOM 2452 C CA . THR A 1 318 ? 10.813 -11.834 -29.561 1.00 85.19 318 THR A CA 1
ATOM 2453 C C . THR A 1 318 ? 10.989 -12.278 -31.008 1.00 85.19 318 THR A C 1
ATOM 2455 O O . THR A 1 318 ? 11.119 -11.432 -31.896 1.00 85.19 318 THR A O 1
ATOM 2458 N N . PRO A 1 319 ? 10.974 -13.592 -31.296 1.00 79.81 319 PRO A N 1
ATOM 2459 C CA . PRO A 1 319 ? 11.049 -14.056 -32.669 1.00 79.81 319 PRO A CA 1
ATOM 2460 C C . PRO A 1 319 ? 9.793 -13.633 -33.436 1.00 79.81 319 PRO A C 1
ATOM 2462 O O . PRO A 1 319 ? 8.676 -13.714 -32.923 1.00 79.81 319 PRO A O 1
ATOM 2465 N N . GLY A 1 320 ? 9.963 -13.237 -34.701 1.00 74.38 320 GLY A N 1
ATOM 2466 C CA . GLY A 1 320 ? 8.852 -12.771 -35.540 1.00 74.38 320 GLY A CA 1
ATOM 2467 C C . GLY A 1 320 ? 7.711 -13.788 -35.665 1.00 74.38 320 GLY A C 1
ATOM 2468 O O . GLY A 1 320 ? 6.551 -13.405 -35.747 1.00 74.38 320 GLY A O 1
ATOM 2469 N N . SER A 1 321 ? 8.005 -15.089 -35.585 1.00 78.50 321 SER A N 1
ATOM 2470 C CA . SER A 1 321 ? 6.982 -16.142 -35.551 1.00 78.50 321 SER A CA 1
ATOM 2471 C C . SER A 1 321 ? 6.068 -16.062 -34.326 1.00 78.50 321 SER A C 1
ATOM 2473 O O . SER A 1 321 ? 4.895 -16.398 -34.437 1.00 78.50 321 SER A O 1
ATOM 2475 N N . ARG A 1 322 ? 6.578 -15.604 -33.177 1.00 72.94 322 ARG A N 1
ATOM 2476 C CA . ARG A 1 322 ? 5.829 -15.470 -31.920 1.00 72.94 322 ARG A CA 1
ATOM 2477 C C . ARG A 1 322 ? 4.979 -14.204 -31.902 1.00 72.94 322 ARG A C 1
ATOM 2479 O O . ARG A 1 322 ? 3.836 -14.279 -31.480 1.00 72.94 322 ARG A O 1
ATOM 2486 N N . LEU A 1 323 ? 5.483 -13.102 -32.470 1.00 72.44 323 LEU A N 1
ATOM 2487 C CA . LEU A 1 323 ? 4.677 -11.895 -32.716 1.00 72.44 323 LEU A CA 1
ATOM 2488 C C . LEU A 1 323 ? 3.480 -12.174 -33.631 1.00 72.44 323 LEU A C 1
ATOM 2490 O O . LEU A 1 323 ? 2.437 -11.547 -33.477 1.00 72.44 323 LEU A O 1
ATOM 2494 N N . MET A 1 324 ? 3.636 -13.101 -34.581 1.00 71.31 324 MET A N 1
ATOM 2495 C CA . MET A 1 324 ? 2.602 -13.462 -35.557 1.00 71.31 324 MET A CA 1
ATOM 2496 C C . MET A 1 324 ? 1.687 -14.606 -35.092 1.00 71.31 324 MET A C 1
ATOM 2498 O O . MET A 1 324 ? 0.618 -14.807 -35.671 1.00 71.31 324 MET A O 1
ATOM 2502 N N . ALA A 1 325 ? 2.084 -15.372 -34.074 1.00 67.19 325 ALA A N 1
ATOM 2503 C CA . ALA A 1 325 ? 1.311 -16.504 -33.580 1.00 67.19 325 ALA A CA 1
ATOM 2504 C C . ALA A 1 325 ? 0.058 -16.030 -32.826 1.00 67.19 325 ALA A C 1
ATOM 2506 O O . ALA A 1 325 ? 0.132 -15.160 -31.968 1.00 67.19 325 ALA A O 1
ATOM 2507 N N . GLY A 1 326 ? -1.101 -16.623 -33.132 1.00 60.28 326 GLY A N 1
ATOM 2508 C CA . GLY A 1 326 ? -2.363 -16.319 -32.442 1.00 60.28 326 GLY A CA 1
ATOM 2509 C C . GLY A 1 326 ? -3.101 -15.066 -32.933 1.00 60.28 326 GLY A C 1
ATOM 2510 O O . GLY A 1 326 ? -4.207 -14.810 -32.460 1.00 60.28 326 GLY A O 1
ATOM 2511 N N . ASN A 1 327 ? -2.555 -14.339 -33.916 1.00 61.25 327 ASN A N 1
ATOM 2512 C CA . ASN A 1 327 ? -3.210 -13.177 -34.522 1.00 61.25 327 ASN A CA 1
ATOM 2513 C C . ASN A 1 327 ? -4.288 -13.622 -35.522 1.00 61.25 327 ASN A C 1
ATOM 2515 O O . ASN A 1 327 ? -4.061 -13.676 -36.731 1.00 61.25 327 ASN A O 1
ATOM 2519 N N . VAL A 1 328 ? -5.461 -13.988 -35.007 1.00 63.06 328 VAL A N 1
ATOM 2520 C CA . VAL A 1 328 ? -6.635 -14.358 -35.817 1.00 63.06 328 VAL A CA 1
ATOM 2521 C C . VAL A 1 328 ? -7.387 -13.109 -36.297 1.00 63.06 328 VAL A C 1
ATOM 2523 O O . VAL A 1 328 ? -8.076 -13.157 -37.315 1.00 63.06 328 VAL A O 1
ATOM 2526 N N . TYR A 1 329 ? -7.222 -11.976 -35.605 1.00 64.38 329 TYR A N 1
ATOM 2527 C CA . TYR A 1 329 ? -7.930 -10.724 -35.879 1.00 64.38 329 TYR A CA 1
ATOM 2528 C C . TYR A 1 329 ? -6.960 -9.571 -36.194 1.00 64.38 329 TYR A C 1
ATOM 2530 O O . TYR A 1 329 ? -5.892 -9.459 -35.588 1.00 64.38 329 TYR A O 1
ATOM 2538 N N . MET A 1 330 ? -7.345 -8.679 -37.120 1.00 68.00 330 MET A N 1
ATOM 2539 C CA . MET A 1 330 ? -6.640 -7.401 -37.328 1.00 68.00 330 MET A CA 1
ATOM 2540 C C . MET A 1 330 ? -6.616 -6.591 -36.022 1.00 68.00 330 MET A C 1
ATOM 2542 O O . MET A 1 330 ? -7.604 -6.588 -35.291 1.00 68.00 330 MET A O 1
ATOM 2546 N N . GLY A 1 331 ? -5.504 -5.908 -35.729 1.00 71.06 331 GLY A N 1
ATOM 2547 C CA . GLY A 1 331 ? -5.319 -5.138 -34.490 1.00 71.06 331 GLY A CA 1
ATOM 2548 C C . GLY A 1 331 ? -4.495 -5.838 -33.403 1.00 71.06 331 GLY A C 1
ATOM 2549 O O . GLY A 1 331 ? -3.953 -5.184 -32.516 1.00 71.06 331 GLY A O 1
ATOM 2550 N N . GLN A 1 332 ? -4.370 -7.171 -33.444 1.00 76.81 332 GLN A N 1
ATOM 2551 C CA . GLN A 1 332 ? -3.705 -7.931 -32.372 1.00 76.81 332 GLN A CA 1
ATOM 2552 C C . GLN A 1 332 ? -2.177 -7.789 -32.380 1.00 76.81 332 GLN A C 1
ATOM 2554 O O . GLN A 1 332 ? -1.568 -7.730 -31.317 1.00 76.81 332 GLN A O 1
ATOM 2559 N N . LEU A 1 333 ? -1.562 -7.650 -33.559 1.00 76.94 333 LEU A N 1
ATOM 2560 C CA . LEU A 1 333 ? -0.125 -7.381 -33.668 1.00 76.94 333 LEU A CA 1
ATOM 2561 C C . LEU A 1 333 ? 0.239 -6.017 -33.065 1.00 76.94 333 LEU A C 1
ATOM 2563 O O . LEU A 1 333 ? 1.220 -5.914 -32.334 1.00 76.94 333 LEU A O 1
ATOM 2567 N N . GLU A 1 334 ? -0.553 -4.981 -33.355 1.00 81.31 334 GLU A N 1
ATOM 2568 C CA . GLU A 1 334 ? -0.353 -3.645 -32.784 1.00 81.31 334 GLU A CA 1
ATOM 2569 C C . GLU A 1 334 ? -0.546 -3.671 -31.274 1.00 81.31 334 GLU A C 1
ATOM 2571 O O . GLU A 1 334 ? 0.259 -3.090 -30.556 1.00 81.31 334 GLU A O 1
ATOM 2576 N N . LYS A 1 335 ? -1.545 -4.415 -30.783 1.00 78.19 335 LYS A N 1
ATOM 2577 C CA . LYS A 1 335 ? -1.724 -4.625 -29.348 1.00 78.19 335 LYS A CA 1
ATOM 2578 C C . LYS A 1 335 ? -0.503 -5.295 -28.709 1.00 78.19 335 LYS A C 1
ATOM 2580 O O . LYS A 1 335 ? -0.002 -4.771 -27.729 1.00 78.19 335 LYS A O 1
ATOM 2585 N N . HIS A 1 336 ? 0.029 -6.374 -29.286 1.00 75.88 336 HIS A N 1
ATOM 2586 C CA . HIS A 1 336 ? 1.237 -7.020 -28.759 1.00 75.88 336 HIS A CA 1
ATOM 2587 C C . HIS A 1 336 ? 2.461 -6.093 -28.780 1.00 75.88 336 HIS A C 1
ATOM 2589 O O . HIS A 1 336 ? 3.269 -6.128 -27.858 1.00 75.88 336 HIS A O 1
ATOM 2595 N N . LEU A 1 337 ? 2.608 -5.249 -29.807 1.00 80.06 337 LEU A N 1
ATOM 2596 C CA . LEU A 1 337 ? 3.674 -4.244 -29.843 1.00 80.06 337 LEU A CA 1
ATOM 2597 C C . LEU A 1 337 ? 3.486 -3.182 -28.755 1.00 80.06 337 LEU A C 1
ATOM 2599 O O . LEU A 1 337 ? 4.452 -2.842 -28.079 1.00 80.06 337 LEU A O 1
ATOM 2603 N N . LEU A 1 338 ? 2.260 -2.694 -28.554 1.00 80.25 338 LEU A N 1
ATOM 2604 C CA . LEU A 1 338 ? 1.938 -1.770 -27.466 1.00 80.25 338 LEU A CA 1
ATOM 2605 C C . LEU A 1 338 ? 2.183 -2.410 -26.096 1.00 80.25 338 LEU A C 1
ATOM 2607 O O . LEU A 1 338 ? 2.716 -1.744 -25.218 1.00 80.25 338 LEU A O 1
ATOM 2611 N N . ASP A 1 339 ? 1.873 -3.697 -25.930 1.00 78.31 339 ASP A N 1
ATOM 2612 C CA . ASP A 1 339 ? 2.112 -4.436 -24.689 1.00 78.31 339 ASP A CA 1
ATOM 2613 C C . ASP A 1 339 ? 3.614 -4.579 -24.382 1.00 78.31 339 ASP A C 1
ATOM 2615 O O . ASP A 1 339 ? 3.986 -4.524 -23.211 1.00 78.31 339 ASP A O 1
ATOM 2619 N N . ILE A 1 340 ? 4.470 -4.723 -25.409 1.00 80.75 340 ILE A N 1
ATOM 2620 C CA . ILE A 1 340 ? 5.939 -4.712 -25.264 1.00 80.75 340 ILE A CA 1
ATOM 2621 C C . ILE A 1 340 ? 6.431 -3.313 -24.893 1.00 80.75 340 ILE A C 1
ATOM 2623 O O . ILE A 1 340 ? 7.222 -3.183 -23.969 1.00 80.75 340 ILE A O 1
ATOM 2627 N N . ILE A 1 341 ? 5.973 -2.271 -25.595 1.00 79.56 341 ILE A N 1
ATOM 2628 C CA . ILE A 1 341 ? 6.383 -0.884 -25.319 1.00 79.56 341 ILE A CA 1
ATOM 2629 C C . ILE A 1 341 ? 5.950 -0.463 -23.912 1.00 79.56 341 ILE A C 1
ATOM 2631 O O . ILE A 1 341 ? 6.696 0.216 -23.230 1.00 79.56 341 ILE A O 1
ATOM 2635 N N . ALA A 1 342 ? 4.777 -0.900 -23.455 1.00 71.00 342 ALA A N 1
ATOM 2636 C CA . ALA A 1 342 ? 4.295 -0.639 -22.103 1.00 71.00 342 ALA A CA 1
ATOM 2637 C C . ALA A 1 342 ? 5.026 -1.449 -21.015 1.00 71.00 342 ALA A C 1
ATOM 2639 O O . ALA A 1 342 ? 4.728 -1.270 -19.840 1.00 71.00 342 ALA A O 1
ATOM 2640 N N . ALA A 1 343 ? 5.894 -2.393 -21.386 1.00 71.62 343 ALA A N 1
ATOM 2641 C CA . ALA A 1 343 ? 6.665 -3.214 -20.453 1.00 71.62 343 ALA A CA 1
ATOM 2642 C C . ALA A 1 343 ? 8.143 -2.793 -20.358 1.00 71.62 343 ALA A C 1
ATOM 2644 O O . ALA A 1 343 ? 8.878 -3.401 -19.581 1.00 71.62 343 ALA A O 1
ATOM 2645 N N . VAL A 1 344 ? 8.589 -1.817 -21.159 1.00 69.31 344 VAL A N 1
ATOM 2646 C CA . VAL A 1 344 ? 9.976 -1.318 -21.215 1.00 69.31 344 VAL A CA 1
ATOM 2647 C C . VAL A 1 344 ? 10.019 0.127 -20.765 1.00 69.31 344 VAL A C 1
ATOM 2649 O O . VAL A 1 344 ? 10.919 0.406 -19.946 1.00 69.31 344 VAL A O 1
#

Solvent-accessible surface area (backbone atoms only — not comparable to full-atom values): 20039 Å² total; per-residue (Å²): 135,62,74,70,59,58,50,54,54,52,51,53,53,53,52,52,52,52,53,53,54,56,53,50,56,58,54,64,69,66,71,79,79,88,87,88,83,87,88,90,81,94,74,94,78,79,95,66,92,87,71,56,69,70,53,51,54,57,55,45,61,70,36,43,63,64,42,54,56,49,52,75,76,49,93,51,72,70,58,48,78,74,35,68,54,42,48,54,47,13,50,62,44,32,35,82,90,50,56,65,69,59,38,50,50,40,38,74,38,89,53,61,71,56,12,36,22,22,26,49,4,40,32,70,33,92,73,42,64,80,50,43,67,62,53,30,72,50,46,58,75,54,54,72,62,41,48,57,28,52,58,50,28,62,68,50,46,98,62,71,63,48,65,22,40,36,45,50,35,42,48,80,63,44,77,76,31,68,71,49,43,51,52,49,31,58,50,43,65,67,48,52,72,73,52,35,55,42,19,52,52,37,22,63,73,49,52,74,60,70,83,44,47,56,32,30,48,54,43,34,63,74,47,35,82,60,55,32,40,56,53,50,52,51,49,52,53,48,50,70,73,44,59,36,61,70,63,45,47,76,70,37,45,65,66,61,72,78,75,64,75,88,73,78,90,47,77,75,55,50,60,52,43,56,52,51,48,43,39,43,68,76,64,67,39,92,82,83,93,83,78,69,90,86,77,43,67,68,58,51,52,53,53,48,46,41,55,44,36,76,74,72,48,87,50,77,47,64,58,70,69,58,66,55,52,88,59,86,52,92,66,46,54,60,48,54,51,49,56,52,61,75,25,78

Mean predicted aligned error: 14.98 Å

Foldseek 3Di:
DDPVVVVVVVVVVVVVVVVVVVVVVVVVVVPPDDDDDDDDDDDDDDDDPPPDPVVLVVLLVVLVVVVVVVVVVDPALVVLVVPVSLQVLLCSLLDPVDDLVVLLCQLLDPPQSSVLSSLSSLLNHQVSVVCLVVLLVSLLVHDPSSLLSNLSNVVRHPDDDRLLSNLLSFDQCQLVRPNSLVSNLVSLQPDDDPRLVRSLVSNLVNNDAPVSLVRSLSSLVSSDDHSSVVNVVSSVVSLVVAFRPVLLVVQFDWDDLVPLPPQDDDPVLVVVLVVVCCCCPVVVDDDDDDDDPPPCPVVSVSVSCSVVVVVVDIDGDHDPVSLVPPCPDPPSSVVSVVSNVSND

Radius of gyration: 28.94 Å; Cα contacts (8 Å, |Δi|>4): 307; chains: 1; bounding box: 81×63×89 Å

Sequence (344 aa):
MDPLFLSIVVFAAGWLAHWLLVRKRLQESSGAQSETRPPTASGKHSETPTSSAGDLVQRLYKLVDPVETFLEDSAHPQDLLTFPDFMKGASLFADEDLKLDEVADYATGANFTIACMALEGLSNRPDSGSVSTRIAEFTGNYAGWSIFFVLRYARSFATPPFFGHFLTKANDWWVRNPIVMDRIRDTVDSLSGPALEAELTAFTTHLGSADSSDNVRAVLDLAGDGQAARFRDALNEWEGSHTDVAKLATLGSIWDSNDVTGLVEHAAARTNLEHIESELVANHRSVMLVGERGVGKTAVIRLLAAQLQKQGWIVFETPGSRLMAGNVYMGQLEKHLLDIIAAV

pLDDT: mean 80.51, std 18.08, range [29.39, 97.81]

Nearest PDB structures (foldseek):
  4ct7-assembly1_B  TM=3.462E-01  e=9.505E+00  Homo sapiens
  2jqq-assembly1_A  TM=1.818E-01  e=2.264E+00  Saccharomyces cerevisiae
  8ga7-assembly1_A  TM=1.302E-01  e=1.264E+00  synthetic construct